Protein 1I1W (pdb70)

Radius of gyration: 18.23 Å; Cα contacts (8 Å, |Δi|>4): 660; chains: 1; bounding box: 39×38×52 Å

Solvent-accessible surface area: 11034 Å² total

Secondary structure (DSSP, 8-state):
--S-HHHHHHTTT-SEEEEEE-HHHHTSTTHHHHHHHH-SEEEESSTTSHHHH-SBTTB---HHHHHHHHHHHHHT-EEEEEEEE-STT--HHHHT---HHHHHHHHHHHHHHHHHHTTTS-SEEEEEES-B-TTSSBP--HIIIII-TTHHHHHHHHHHHH-TTSEEEEEESS---SSSHHHHHHHHHHHHHHHTT----EEEE--EEPTTTHHHHHHHHHHHHTT--SEEEEEEEEETT--HHHHHHHHHHHHH-TTEEEEEES-SBGGGSTTGGG--SSB-TTSPBPHHHHHHHHHH--

Organism: Thermoascus aurantiacus (NCBI:txid5087)

Structure (mmCIF, N/CA/C/O backbone):
data_1I1W
#
_entry.id   1I1W
#
_cell.length_a   41.050
_cell.length_b   66.990
_cell.length_c   50.760
_cell.angle_alpha   90.00
_cell.angle_beta   113.50
_cell.angle_gamma   90.00
#
_symmetry.space_group_name_H-M   'P 1 21 1'
#
loop_
_entity.id
_entity.type
_entity.pdbx_description
1 polymer ENDO-1,4-BETA-XYLANASE
2 non-polymer 'UNKNOWN ATOM OR ION'
3 non-polymer GLYCEROL
4 non-polymer ETHANOL
5 non-polymer ACETONE
6 water water
#
loop_
_atom_site.group_PDB
_atom_site.id
_atom_site.type_symbol
_atom_site.label_atom_id
_atom_site.label_alt_id
_atom_site.label_comp_id
_atom_site.label_asym_id
_atom_site.label_entity_id
_atom_site.label_seq_id
_atom_site.pdbx_PDB_ins_code
_atom_site.Cartn_x
_atom_site.Cartn_y
_atom_site.Cartn_z
_atom_site.occupancy
_atom_site.B_iso_or_equiv
_atom_site.auth_seq_id
_atom_site.auth_comp_id
_atom_site.auth_asym_id
_atom_site.auth_atom_id
_atom_site.pdbx_PDB_model_num
ATOM 15 N N . ALA A 1 2 ? 17.935 -9.419 34.837 1.00 5.13 2 ALA A N 1
ATOM 16 C CA . ALA A 1 2 ? 16.892 -9.433 35.841 1.00 4.95 2 ALA A CA 1
ATOM 17 C C . ALA A 1 2 ? 16.330 -10.856 35.942 1.00 4.95 2 ALA A C 1
ATOM 18 O O . ALA A 1 2 ? 16.169 -11.566 34.953 1.00 5.10 2 ALA A O 1
ATOM 25 N N . ALA A 1 3 ? 16.011 -11.262 37.189 1.00 4.99 3 ALA A N 1
ATOM 26 C CA . ALA A 1 3 ? 15.511 -12.579 37.459 1.00 5.08 3 ALA A CA 1
ATOM 27 C C . ALA A 1 3 ? 14.223 -12.914 36.695 1.00 4.41 3 ALA A C 1
ATOM 28 O O . ALA A 1 3 ? 14.051 -14.070 36.279 1.00 5.09 3 ALA A O 1
ATOM 35 N N . GLN A 1 4 ? 13.316 -11.955 36.612 1.00 4.44 4 GLN A N 1
ATOM 36 C CA . GLN A 1 4 ? 12.042 -12.131 35.945 1.00 4.70 4 GLN A CA 1
ATOM 37 C C . GLN A 1 4 ? 12.107 -11.449 34.566 1.00 4.19 4 GLN A C 1
ATOM 38 O O . GLN A 1 4 ? 12.600 -10.322 34.460 1.00 4.97 4 GLN A O 1
ATOM 52 N N . SER A 1 5 ? 11.616 -12.162 33.553 1.00 4.12 5 SER A N 1
ATOM 53 C CA . SER A 1 5 ? 11.621 -11.673 32.181 1.00 4.03 5 SER A CA 1
ATOM 54 C C . SER A 1 5 ? 10.291 -11.003 31.809 1.00 4.05 5 SER A C 1
ATOM 55 O O . SER A 1 5 ? 9.234 -11.638 31.814 1.00 4.23 5 SER A O 1
ATOM 63 N N . VAL A 1 6 ? 10.381 -9.729 31.433 1.00 4.01 6 VAL A N 1
ATOM 64 C CA . VAL A 1 6 ? 9.187 -9.028 30.952 1.00 4.03 6 VAL A CA 1
ATOM 65 C C . VAL A 1 6 ? 8.650 -9.678 29.667 1.00 3.88 6 VAL A C 1
ATOM 66 O O . VAL A 1 6 ? 7.456 -9.638 29.421 1.00 4.77 6 VAL A O 1
ATOM 79 N N . ASP A 1 7 ? 9.536 -10.276 28.868 1.00 4.03 7 ASP A N 1
ATOM 80 C CA . ASP A 1 7 ? 9.063 -10.989 27.668 1.00 4.05 7 ASP A CA 1
ATOM 81 C C . ASP A 1 7 ? 8.259 -12.205 28.009 1.00 3.95 7 ASP A C 1
ATOM 82 O O . ASP A 1 7 ? 7.173 -12.427 27.465 1.00 4.20 7 ASP A O 1
ATOM 91 N N . GLN A 1 8 ? 8.747 -13.063 28.954 1.00 4.06 8 GLN A N 1
ATOM 92 C CA . GLN A 1 8 ? 7.924 -14.205 29.351 1.00 4.23 8 GLN A CA 1
ATOM 93 C C . GLN A 1 8 ? 6.580 -13.728 29.913 1.00 4.39 8 GLN A C 1
ATOM 94 O O . GLN A 1 8 ? 5.515 -14.308 29.624 1.00 4.74 8 GLN A O 1
ATOM 108 N N . LEU A 1 9 ? 6.604 -12.698 30.735 1.00 4.14 9 LEU A N 1
ATOM 109 C CA . LEU A 1 9 ? 5.383 -12.219 31.384 1.00 4.27 9 LEU A CA 1
ATOM 110 C C . LEU A 1 9 ? 4.391 -11.634 30.359 1.00 4.41 9 LEU A C 1
ATOM 111 O O . LEU A 1 9 ? 3.184 -11.870 30.490 1.00 5.01 9 LEU A O 1
ATOM 127 N N . ILE A 1 10 ? 4.883 -10.927 29.343 1.00 4.11 10 ILE A N 1
ATOM 128 C CA . ILE A 1 10 ? 3.939 -10.373 28.370 1.00 4.21 10 ILE A CA 1
ATOM 129 C C . ILE A 1 10 ? 3.406 -11.498 27.449 1.00 4.34 10 ILE A C 1
ATOM 130 O O . ILE A 1 10 ? 2.249 -11.454 27.023 1.00 4.62 10 ILE A O 1
ATOM 146 N N . LYS A 1 11 ? 4.241 -12.510 27.169 1.00 4.46 11 LYS A N 1
ATOM 147 C CA . LYS A 1 11 ? 3.792 -13.649 26.391 1.00 4.94 11 LYS A CA 1
ATOM 148 C C . LYS A 1 11 ? 2.660 -14.382 27.148 1.00 4.96 11 LYS A C 1
ATOM 149 O O . LYS A 1 11 ? 1.715 -14.865 26.504 1.00 5.77 11 LYS A O 1
ATOM 168 N N . ALA A 1 12 ? 2.746 -14.436 28.453 1.00 5.33 12 ALA A N 1
ATOM 169 C CA . ALA A 1 12 ? 1.723 -15.115 29.256 1.00 6.46 12 ALA A CA 1
ATOM 170 C C . ALA A 1 12 ? 0.398 -14.349 29.259 1.00 7.09 12 ALA A C 1
ATOM 171 O O . ALA A 1 12 ? -0.626 -14.897 29.630 1.00 9.36 12 ALA A O 1
ATOM 178 N N . ARG A 1 13 ? 0.393 -13.096 28.818 1.00 6.29 13 ARG A N 1
ATOM 179 C CA . ARG A 1 13 ? -0.790 -12.277 28.615 1.00 6.98 13 ARG A CA 1
ATOM 180 C C . ARG A 1 13 ? -1.228 -12.317 27.110 1.00 7.52 13 ARG A C 1
ATOM 181 O O . ARG A 1 13 ? -2.146 -11.548 26.720 1.00 10.78 13 ARG A O 1
ATOM 202 N N . GLY A 1 14 ? -0.633 -13.136 26.304 1.00 6.63 14 GLY A N 1
ATOM 203 C CA . GLY A 1 14 ? -1.041 -13.322 24.946 1.00 6.69 14 GLY A CA 1
ATOM 204 C C . GLY A 1 14 ? -0.335 -12.475 23.922 1.00 5.99 14 GLY A C 1
ATOM 205 O O . GLY A 1 14 ? -0.670 -12.569 22.722 1.00 8.10 14 GLY A O 1
ATOM 209 N N . LYS A 1 15 ? 0.681 -11.705 24.309 1.00 4.78 15 LYS A N 1
ATOM 210 C CA . LYS A 1 15 ? 1.449 -10.898 23.363 1.00 4.46 15 LYS A CA 1
ATOM 211 C C . LYS A 1 15 ? 2.541 -11.722 22.722 1.00 4.49 15 LYS A C 1
ATOM 212 O O . LYS A 1 15 ? 2.925 -12.805 23.179 1.00 5.60 15 LYS A O 1
ATOM 231 N N . VAL A 1 16 ? 3.104 -11.186 21.646 1.00 4.21 16 VAL A N 1
ATOM 232 C CA . VAL A 1 16 ? 4.146 -11.874 20.917 1.00 4.13 16 VAL A CA 1
ATOM 233 C C . VAL A 1 16 ? 5.525 -11.685 21.570 1.00 4.10 16 VAL A C 1
ATOM 234 O O . VAL A 1 16 ? 6.313 -12.627 21.614 1.00 4.79 16 VAL A O 1
ATOM 247 N N . TYR A 1 17 ? 5.848 -10.474 22.030 1.00 3.68 17 TYR A N 1
ATOM 248 C CA . TYR A 1 17 ? 7.194 -10.219 22.541 1.00 3.81 17 TYR A CA 1
ATOM 249 C C . TYR A 1 17 ? 7.241 -8.941 23.356 1.00 3.65 17 TYR A C 1
ATOM 250 O O . TYR A 1 17 ? 6.460 -8.010 23.210 1.00 3.78 17 TYR A O 1
ATOM 268 N N . PHE A 1 18 ? 8.334 -8.893 24.185 1.00 3.73 18 PHE A N 1
ATOM 269 C CA . PHE A 1 18 ? 8.883 -7.665 24.725 1.00 3.43 18 PHE A CA 1
ATOM 270 C C . PHE A 1 18 ? 10.357 -7.691 24.353 1.00 3.37 18 PHE A C 1
ATOM 271 O O . PHE A 1 18 ? 11.072 -8.621 24.737 1.00 4.16 18 PHE A O 1
ATOM 288 N N . GLY A 1 19 ? 10.816 -6.708 23.546 1.00 3.73 19 GLY A N 1
ATOM 289 C CA . GLY A 1 19 ? 12.165 -6.723 23.025 1.00 4.23 19 GLY A CA 1
ATOM 290 C C . GLY A 1 19 ? 12.894 -5.429 23.203 1.00 3.71 19 GLY A C 1
ATOM 291 O O . GLY A 1 19 ? 12.438 -4.514 23.883 1.00 3.60 19 GLY A O 1
ATOM 295 N N . VAL A 1 20 ? 14.090 -5.369 22.555 1.00 4.47 20 VAL A N 1
ATOM 296 C CA . VAL A 1 20 ? 14.980 -4.227 22.676 1.00 3.86 20 VAL A CA 1
ATOM 297 C C . VAL A 1 20 ? 15.729 -4.013 21.384 1.00 3.82 20 VAL A C 1
ATOM 298 O O . VAL A 1 20 ? 16.006 -4.935 20.611 1.00 4.47 20 VAL A O 1
ATOM 307 N N . ALA A 1 21 ? 16.144 -2.765 21.171 1.00 4.08 21 ALA A N 1
ATOM 308 C CA . ALA A 1 21 ? 17.159 -2.440 20.157 1.00 3.90 21 ALA A CA 1
ATOM 309 C C . ALA A 1 21 ? 18.539 -2.920 20.619 1.00 3.81 21 ALA A C 1
ATOM 310 O O . ALA A 1 21 ? 18.895 -2.752 21.793 1.00 4.43 21 ALA A O 1
ATOM 317 N N . THR A 1 22 ? 19.318 -3.451 19.692 1.00 4.23 22 THR A N 1
ATOM 318 C CA . THR A 1 22 ? 20.691 -3.837 19.971 1.00 4.20 22 THR A CA 1
ATOM 319 C C . THR A 1 22 ? 21.467 -3.953 18.669 1.00 4.11 22 THR A C 1
ATOM 320 O O . THR A 1 22 ? 20.954 -3.644 17.574 1.00 4.70 22 THR A O 1
ATOM 331 N N . ASP A 1 23 ? 22.700 -4.417 18.756 1.00 4.46 23 ASP A N 1
ATOM 332 C CA . ASP A 1 23 ? 23.529 -4.660 17.590 1.00 4.31 23 ASP A CA 1
ATOM 333 C C . ASP A 1 23 ? 24.825 -5.314 18.104 1.00 4.33 23 ASP A C 1
ATOM 334 O O . ASP A 1 23 ? 25.047 -5.408 19.319 1.00 4.36 23 ASP A O 1
ATOM 343 N N . GLN A 1 24 ? 25.667 -5.748 17.163 1.00 5.10 24 GLN A N 1
ATOM 344 C CA . GLN A 1 24 ? 26.940 -6.404 17.525 1.00 5.43 24 GLN A CA 1
ATOM 345 C C . GLN A 1 24 ? 27.732 -5.592 18.525 1.00 5.97 24 GLN A C 1
ATOM 346 O O . GLN A 1 24 ? 28.317 -6.169 19.453 1.00 6.61 24 GLN A O 1
ATOM 360 N N . ASN A 1 25 ? 27.812 -4.279 18.342 1.00 6.50 25 ASN A N 1
ATOM 361 C CA . ASN A 1 25 ? 28.600 -3.462 19.245 1.00 8.39 25 ASN A CA 1
ATOM 362 C C . ASN A 1 25 ? 28.152 -3.579 20.675 1.00 8.18 25 ASN A C 1
ATOM 363 O O . ASN A 1 25 ? 28.976 -3.492 21.574 1.00 12.95 25 ASN A O 1
ATOM 374 N N . ARG A 1 26 ? 26.852 -3.708 20.938 1.00 5.45 26 ARG A N 1
ATOM 375 C CA . ARG A 1 26 ? 26.320 -3.886 22.261 1.00 5.25 26 ARG A CA 1
ATOM 376 C C . ARG A 1 26 ? 26.455 -5.322 22.728 1.00 4.88 26 ARG A C 1
ATOM 377 O O . ARG A 1 26 ? 26.826 -5.608 23.885 1.00 5.35 26 ARG A O 1
ATOM 397 N N . LEU A 1 27 ? 26.105 -6.273 21.854 1.00 4.54 27 LEU A N 1
ATOM 398 C CA . LEU A 1 27 ? 26.083 -7.693 22.226 1.00 4.66 27 LEU A CA 1
ATOM 399 C C . LEU A 1 27 ? 27.462 -8.200 22.639 1.00 5.60 27 LEU A C 1
ATOM 400 O O . LEU A 1 27 ? 27.545 -9.164 23.403 1.00 6.93 27 LEU A O 1
ATOM 416 N N . THR A 1 28 ? 28.536 -7.580 22.146 1.00 5.63 28 THR A N 1
ATOM 417 C CA . THR A 1 28 ? 29.872 -8.053 22.385 1.00 6.08 28 THR A CA 1
ATOM 418 C C . THR A 1 28 ? 30.577 -7.260 23.500 1.00 6.80 28 THR A C 1
ATOM 419 O O . THR A 1 28 ? 31.794 -7.419 23.639 1.00 10.27 28 THR A O 1
ATOM 430 N N . THR A 1 29 ? 29.854 -6.485 24.311 1.00 5.87 29 THR A N 1
ATOM 431 C CA . THR A 1 29 ? 30.465 -5.759 25.394 1.00 6.72 29 THR A CA 1
ATOM 432 C C . THR A 1 29 ? 29.537 -5.697 26.596 1.00 6.06 29 THR A C 1
ATOM 433 O O . THR A 1 29 ? 28.309 -5.901 26.478 1.00 5.63 29 THR A O 1
ATOM 444 N N . GLY A 1 30 ? 30.071 -5.390 27.775 1.00 9.07 30 GLY A N 1
ATOM 445 C CA . GLY A 1 30 ? 29.227 -5.237 28.931 1.00 8.41 30 GLY A CA 1
ATOM 446 C C . GLY A 1 30 ? 28.380 -6.458 29.180 1.00 7.63 30 GLY A C 1
ATOM 447 O O . GLY A 1 30 ? 28.773 -7.563 28.974 1.00 9.44 30 GLY A O 1
ATOM 451 N N . LYS A 1 31 ? 27.162 -6.199 29.688 1.00 6.50 31 LYS A N 1
ATOM 452 C CA . LYS A 1 31 ? 26.239 -7.277 30.080 1.00 5.41 31 LYS A CA 1
ATOM 453 C C . LYS A 1 31 ? 25.017 -7.325 29.177 1.00 4.99 31 LYS A C 1
ATOM 454 O O . LYS A 1 31 ? 24.020 -7.991 29.493 1.00 5.47 31 LYS A O 1
ATOM 473 N N . ASN A 1 32 ? 25.093 -6.657 28.016 1.00 4.85 32 ASN A N 1
ATOM 474 C CA . ASN A 1 32 ? 23.917 -6.578 27.138 1.00 4.50 32 ASN A CA 1
ATOM 475 C C . ASN A 1 32 ? 23.424 -7.931 26.690 1.00 4.57 32 ASN A C 1
ATOM 476 O O . ASN A 1 32 ? 22.205 -8.178 26.699 1.00 4.71 32 ASN A O 1
ATOM 487 N N . ALA A 1 33 ? 24.307 -8.799 26.184 1.00 4.49 33 ALA A N 1
ATOM 488 C CA . ALA A 1 33 ? 23.863 -10.064 25.631 1.00 4.54 33 ALA A CA 1
ATOM 489 C C . ALA A 1 33 ? 23.120 -10.863 26.686 1.00 4.58 33 ALA A C 1
ATOM 490 O O . ALA A 1 33 ? 22.060 -11.446 26.419 1.00 4.79 33 ALA A O 1
ATOM 497 N N . ALA A 1 34 ? 23.699 -10.961 27.911 1.00 4.55 34 ALA A N 1
ATOM 498 C CA . ALA A 1 34 ? 23.078 -11.762 28.947 1.00 4.63 34 ALA A CA 1
ATOM 499 C C . ALA A 1 34 ? 21.710 -11.207 29.344 1.00 4.26 34 ALA A C 1
ATOM 500 O O . ALA A 1 34 ? 20.785 -11.973 29.610 1.00 4.50 34 ALA A O 1
ATOM 507 N N . ILE A 1 35 ? 21.586 -9.884 29.432 1.00 3.98 35 ILE A N 1
ATOM 508 C CA . ILE A 1 35 ? 20.303 -9.271 29.724 1.00 3.97 35 ILE A CA 1
ATOM 509 C C . ILE A 1 35 ? 19.276 -9.611 28.653 1.00 4.04 35 ILE A C 1
ATOM 510 O O . ILE A 1 35 ? 18.127 -9.942 28.944 1.00 4.34 35 ILE A O 1
ATOM 526 N N . ILE A 1 36 ? 19.667 -9.482 27.379 1.00 4.04 36 ILE A N 1
ATOM 527 C CA . ILE A 1 36 ? 18.749 -9.750 26.288 1.00 4.35 36 ILE A CA 1
ATOM 528 C C . ILE A 1 36 ? 18.339 -11.219 26.288 1.00 4.86 36 ILE A C 1
ATOM 529 O O . ILE A 1 36 ? 17.155 -11.550 26.129 1.00 5.67 36 ILE A O 1
ATOM 545 N N . GLN A 1 37 ? 19.325 -12.119 26.467 1.00 4.75 37 GLN A N 1
ATOM 546 C CA . GLN A 1 37 ? 19.007 -13.510 26.577 1.00 5.49 37 GLN A CA 1
ATOM 547 C C . GLN A 1 37 ? 17.941 -13.755 27.657 1.00 5.33 37 GLN A C 1
ATOM 548 O O . GLN A 1 37 ? 16.997 -14.517 27.450 1.00 6.74 37 GLN A O 1
ATOM 562 N N . ALA A 1 38 ? 18.179 -13.182 28.851 1.00 5.21 38 ALA A N 1
ATOM 563 C CA . ALA A 1 38 ? 17.345 -13.498 30.000 1.00 5.16 38 ALA A CA 1
ATOM 564 C C . ALA A 1 38 ? 15.949 -12.883 29.935 1.00 4.97 38 ALA A C 1
ATOM 565 O O . ALA A 1 38 ? 14.987 -13.520 30.377 1.00 5.95 38 ALA A O 1
ATOM 572 N N . ASN A 1 39 ? 15.865 -11.611 29.469 1.00 4.27 39 ASN A N 1
ATOM 573 C CA . ASN A 1 39 ? 14.703 -10.796 29.798 1.00 4.24 39 ASN A CA 1
ATOM 574 C C . ASN A 1 39 ? 13.852 -10.350 28.603 1.00 4.42 39 ASN A C 1
ATOM 575 O O . ASN A 1 39 ? 12.755 -9.815 28.825 1.00 5.14 39 ASN A O 1
ATOM 586 N N . PHE A 1 40 ? 14.380 -10.516 27.391 1.00 4.53 40 PHE A N 1
ATOM 587 C CA . PHE A 1 40 ? 13.726 -9.996 26.187 1.00 4.58 40 PHE A CA 1
ATOM 588 C C . PHE A 1 40 ? 13.537 -11.130 25.173 1.00 4.90 40 PHE A C 1
ATOM 589 O O . PHE A 1 40 ? 14.257 -12.122 25.200 1.00 9.70 40 PHE A O 1
ATOM 606 N N . GLY A 1 41 ? 12.570 -10.960 24.260 1.00 3.90 41 GLY A N 1
ATOM 607 C CA . GLY A 1 41 ? 12.245 -11.997 23.314 1.00 3.98 41 GLY A CA 1
ATOM 608 C C . GLY A 1 41 ? 12.387 -11.573 21.853 1.00 3.77 41 GLY A C 1
ATOM 609 O O . GLY A 1 41 ? 12.003 -12.352 20.968 1.00 4.32 41 GLY A O 1
ATOM 613 N N . GLN A 1 42 ? 12.899 -10.380 21.612 1.00 3.83 42 GLN A N 1
ATOM 614 C CA . GLN A 1 42 ? 12.913 -9.793 20.282 1.00 3.57 42 GLN A CA 1
ATOM 615 C C . GLN A 1 42 ? 14.013 -8.717 20.284 1.00 3.77 42 GLN A C 1
ATOM 616 O O . GLN A 1 42 ? 14.277 -8.102 21.307 1.00 4.15 42 GLN A O 1
ATOM 630 N N . VAL A 1 43 ? 14.606 -8.542 19.089 1.00 3.69 43 VAL A N 1
ATOM 631 C CA . VAL A 1 43 ? 15.623 -7.518 18.883 1.00 3.67 43 VAL A CA 1
ATOM 632 C C . VAL A 1 43 ? 15.316 -6.769 17.600 1.00 3.71 43 VAL A C 1
ATOM 633 O O . VAL A 1 43 ? 14.842 -7.330 16.603 1.00 4.34 43 VAL A O 1
ATOM 646 N N . THR A 1 44 ? 15.646 -5.467 17.628 1.00 3.75 44 THR A N 1
ATOM 647 C CA . THR A 1 44 ? 15.665 -4.612 16.462 1.00 3.75 44 THR A CA 1
ATOM 648 C C . THR A 1 44 ? 17.107 -4.129 16.301 1.00 3.87 44 THR A C 1
ATOM 649 O O . THR A 1 44 ? 17.672 -3.621 17.263 1.00 4.47 44 THR A O 1
ATOM 660 N N . PRO A 1 45 ? 17.713 -4.244 15.110 1.00 3.97 45 PRO A N 1
ATOM 661 C CA . PRO A 1 45 ? 19.051 -3.634 14.910 1.00 4.37 45 PRO A CA 1
ATOM 662 C C . PRO A 1 45 ? 18.939 -2.139 15.095 1.00 4.37 45 PRO A C 1
ATOM 663 O O . PRO A 1 45 ? 18.184 -1.468 14.382 1.00 4.81 45 PRO A O 1
ATOM 674 N N . GLU A 1 46 ? 19.744 -1.598 16.013 1.00 4.65 46 GLU A N 1
ATOM 675 C CA . GLU A 1 46 ? 19.665 -0.155 16.274 1.00 5.32 46 GLU A CA 1
ATOM 676 C C . GLU A 1 46 ? 20.155 0.629 15.047 1.00 5.06 46 GLU A C 1
ATOM 677 O O . GLU A 1 46 ? 19.656 1.721 14.766 1.00 6.59 46 GLU A O 1
ATOM 689 N N . ASN A 1 47 ? 21.173 0.093 14.351 1.00 4.61 47 ASN A N 1
ATOM 690 C CA . ASN A 1 47 ? 21.791 0.760 13.214 1.00 5.15 47 ASN A CA 1
ATOM 691 C C . ASN A 1 47 ? 22.169 -0.141 12.040 1.00 4.96 47 ASN A C 1
ATOM 692 O O . ASN A 1 47 ? 22.274 0.362 10.913 1.00 5.19 47 ASN A O 1
ATOM 703 N N . SER A 1 48 ? 22.421 -1.434 12.246 1.00 4.52 48 SER A N 1
ATOM 704 C CA . SER A 1 48 ? 23.089 -2.249 11.241 1.00 4.49 48 SER A CA 1
ATOM 705 C C . SER A 1 48 ? 22.259 -2.584 10.026 1.00 4.43 48 SER A C 1
ATOM 706 O O . SER A 1 48 ? 22.824 -3.073 9.034 1.00 5.16 48 SER A O 1
ATOM 714 N N . MET A 1 49 ? 20.945 -2.335 10.039 1.00 4.33 49 MET A N 1
ATOM 715 C CA . MET A 1 49 ? 20.123 -2.530 8.862 1.00 4.37 49 MET A CA 1
ATOM 716 C C . MET A 1 49 ? 19.642 -1.252 8.204 1.00 4.79 49 MET A C 1
ATOM 717 O O . MET A 1 49 ? 18.844 -1.276 7.255 1.00 6.37 49 MET A O 1
ATOM 731 N N . LYS A 1 50 ? 20.158 -0.106 8.671 1.00 4.73 50 LYS A N 1
ATOM 732 C CA . LYS A 1 50 ? 19.881 1.162 8.014 1.00 4.74 50 LYS A CA 1
ATOM 733 C C . LYS A 1 50 ? 20.615 1.256 6.690 1.00 4.36 50 LYS A C 1
ATOM 734 O O . LYS A 1 50 ? 21.547 0.481 6.405 1.00 4.97 50 LYS A O 1
ATOM 753 N N . TRP A 1 51 ? 20.219 2.208 5.866 1.00 4.44 51 TRP A N 1
ATOM 754 C CA . TRP A 1 51 ? 20.746 2.284 4.517 1.00 4.46 51 TRP A CA 1
ATOM 755 C C . TRP A 1 51 ? 22.224 2.605 4.511 1.00 4.50 51 TRP A C 1
ATOM 756 O O . TRP A 1 51 ? 23.015 2.042 3.738 1.00 5.07 51 TRP A O 1
ATOM 777 N N . ASP A 1 52 ? 22.670 3.529 5.377 1.00 4.59 52 ASP A N 1
ATOM 778 C CA . ASP A 1 52 ? 24.099 3.855 5.433 1.00 5.52 52 ASP A CA 1
ATOM 779 C C . ASP A 1 52 ? 24.942 2.628 5.780 1.00 5.43 52 ASP A C 1
ATOM 780 O O . ASP A 1 52 ? 26.048 2.499 5.240 1.00 7.29 52 ASP A O 1
ATOM 789 N N . ALA A 1 53 ? 24.461 1.768 6.649 1.00 4.83 53 ALA A N 1
ATOM 790 C CA . ALA A 1 53 ? 25.203 0.617 7.079 1.00 5.33 53 ALA A CA 1
ATOM 791 C C . ALA A 1 53 ? 25.223 -0.488 5.996 1.00 5.13 53 ALA A C 1
ATOM 792 O O . ALA A 1 53 ? 26.232 -1.156 5.784 1.00 7.54 53 ALA A O 1
ATOM 799 N N . THR A 1 54 ? 24.098 -0.656 5.318 1.00 4.14 54 THR A N 1
ATOM 800 C CA . THR A 1 54 ? 23.935 -1.784 4.414 1.00 4.13 54 THR A CA 1
ATOM 801 C C . THR A 1 54 ? 24.282 -1.503 2.977 1.00 4.05 54 THR A C 1
ATOM 802 O O . THR A 1 54 ? 24.681 -2.444 2.266 1.00 4.98 54 THR A O 1
ATOM 813 N N . GLU A 1 55 ? 24.124 -0.282 2.492 1.00 4.22 55 GLU A N 1
ATOM 814 C CA . GLU A 1 55 ? 24.436 0.036 1.102 1.00 4.21 55 GLU A CA 1
ATOM 815 C C . GLU A 1 55 ? 25.188 1.345 1.052 1.00 4.37 55 GLU A C 1
ATOM 816 O O . GLU A 1 55 ? 24.724 2.360 0.534 1.00 5.24 55 GLU A O 1
ATOM 828 N N . PRO A 1 56 ? 26.406 1.367 1.654 1.00 5.06 56 PRO A N 1
ATOM 829 C CA . PRO A 1 56 ? 27.120 2.619 1.821 1.00 5.66 56 PRO A CA 1
ATOM 830 C C . PRO A 1 56 ? 27.553 3.238 0.485 1.00 6.10 56 PRO A C 1
ATOM 831 O O . PRO A 1 56 ? 27.697 4.472 0.397 1.00 8.58 56 PRO A O 1
ATOM 842 N N . SER A 1 57 ? 27.783 2.380 -0.509 1.00 6.12 57 SER A N 1
ATOM 843 C CA . SER A 1 57 ? 28.017 2.789 -1.911 1.00 7.42 57 SER A CA 1
ATOM 844 C C . SER A 1 57 ? 27.013 1.971 -2.713 1.00 6.06 57 SER A C 1
ATOM 845 O O . SER A 1 57 ? 26.692 0.829 -2.358 1.00 6.03 57 SER A O 1
ATOM 852 N N . GLN A 1 58 ? 26.514 2.551 -3.807 1.00 6.45 58 GLN A N 1
ATOM 853 C CA . GLN A 1 58 ? 25.454 1.907 -4.567 1.00 5.48 58 GLN A CA 1
ATOM 854 C C . GLN A 1 58 ? 25.865 0.517 -4.992 1.00 5.46 58 GLN A C 1
ATOM 855 O O . GLN A 1 58 ? 26.934 0.329 -5.639 1.00 6.25 58 GLN A O 1
ATOM 869 N N . GLY A 1 59 ? 25.023 -0.474 -4.726 1.00 4.82 59 GLY A N 1
ATOM 870 C CA . GLY A 1 59 ? 25.288 -1.815 -5.172 1.00 5.64 59 GLY A CA 1
ATOM 871 C C . GLY A 1 59 ? 26.414 -2.525 -4.477 1.00 6.02 59 GLY A C 1
ATOM 872 O O . GLY A 1 59 ? 26.714 -3.623 -4.848 1.00 10.83 59 GLY A O 1
ATOM 876 N N . ASN A 1 60 ? 27.039 -1.910 -3.458 1.00 5.86 60 ASN A N 1
ATOM 877 C CA . ASN A 1 60 ? 28.133 -2.557 -2.719 1.00 7.31 60 ASN A CA 1
ATOM 878 C C . ASN A 1 60 ? 27.662 -2.705 -1.294 1.00 6.49 60 ASN A C 1
ATOM 879 O O . ASN A 1 60 ? 27.860 -1.821 -0.432 1.00 7.65 60 ASN A O 1
ATOM 890 N N . PHE A 1 61 ? 26.912 -3.784 -1.061 1.00 6.31 61 PHE A N 1
ATOM 891 C CA . PHE A 1 61 ? 26.250 -3.971 0.212 1.00 6.17 61 PHE A CA 1
ATOM 892 C C . PHE A 1 61 ? 27.208 -4.469 1.269 1.00 6.16 61 PHE A C 1
ATOM 893 O O . PHE A 1 61 ? 28.196 -5.191 0.983 1.00 9.09 61 PHE A O 1
ATOM 910 N N . ASN A 1 62 ? 26.928 -4.123 2.521 1.00 5.44 62 ASN A N 1
ATOM 911 C CA . ASN A 1 62 ? 27.729 -4.517 3.687 1.00 6.02 62 ASN A CA 1
ATOM 912 C C . ASN A 1 62 ? 26.747 -5.101 4.707 1.00 5.40 62 ASN A C 1
ATOM 913 O O . ASN A 1 62 ? 26.031 -4.382 5.390 1.00 6.84 62 ASN A O 1
ATOM 924 N N . PHE A 1 63 ? 26.746 -6.431 4.779 1.00 5.37 63 PHE A N 1
ATOM 925 C CA . PHE A 1 63 ? 25.843 -7.140 5.650 1.00 5.41 63 PHE A CA 1
ATOM 926 C C . PHE A 1 63 ? 26.499 -7.690 6.893 1.00 5.50 63 PHE A C 1
ATOM 927 O O . PHE A 1 63 ? 25.856 -8.445 7.630 1.00 6.64 63 PHE A O 1
ATOM 944 N N . ALA A 1 64 ? 27.753 -7.376 7.159 1.00 6.34 64 ALA A N 1
ATOM 945 C CA . ALA A 1 64 ? 28.424 -8.066 8.268 1.00 6.81 64 ALA A CA 1
ATOM 946 C C . ALA A 1 64 ? 27.692 -7.802 9.603 1.00 6.55 64 ALA A C 1
ATOM 947 O O . ALA A 1 64 ? 27.436 -8.742 10.358 1.00 6.23 64 ALA A O 1
ATOM 954 N N . GLY A 1 65 ? 27.369 -6.563 9.929 1.00 6.57 65 GLY A N 1
ATOM 955 C CA . GLY A 1 65 ? 26.740 -6.278 11.202 1.00 6.78 65 GLY A CA 1
ATOM 956 C C . GLY A 1 65 ? 25.324 -6.817 11.233 1.00 5.59 65 GLY A C 1
ATOM 957 O O . GLY A 1 65 ? 24.889 -7.394 12.261 1.00 6.16 65 GLY A O 1
ATOM 961 N N . ALA A 1 66 ? 24.567 -6.676 10.159 1.00 5.23 66 ALA A N 1
ATOM 962 C CA . ALA A 1 66 ? 23.190 -7.187 10.129 1.00 5.26 66 ALA A CA 1
ATOM 963 C C . ALA A 1 66 ? 23.188 -8.685 10.249 1.00 5.00 66 ALA A C 1
ATOM 964 O O . ALA A 1 66 ? 22.359 -9.274 10.957 1.00 5.57 66 ALA A O 1
ATOM 971 N N . ASP A 1 67 ? 24.111 -9.369 9.547 1.00 4.87 67 ASP A N 1
ATOM 972 C CA . ASP A 1 67 ? 24.212 -10.815 9.619 1.00 5.20 67 ASP A CA 1
ATOM 973 C C . ASP A 1 67 ? 24.505 -11.230 11.040 1.00 5.42 67 ASP A C 1
ATOM 974 O O . ASP A 1 67 ? 23.950 -12.250 11.533 1.00 5.91 67 ASP A O 1
ATOM 983 N N . TYR A 1 68 ? 25.418 -10.542 11.734 1.00 5.37 68 TYR A N 1
ATOM 984 C CA . TYR A 1 68 ? 25.757 -10.895 13.086 1.00 6.02 68 TYR A CA 1
ATOM 985 C C . TYR A 1 68 ? 24.479 -10.873 13.936 1.00 5.73 68 TYR A C 1
ATOM 986 O O . TYR A 1 68 ? 24.246 -11.791 14.747 1.00 6.09 68 TYR A O 1
ATOM 1004 N N . LEU A 1 69 ? 23.706 -9.818 13.845 1.00 5.51 69 LEU A N 1
ATOM 1005 C CA . LEU A 1 69 ? 22.491 -9.654 14.633 1.00 5.56 69 LEU A CA 1
ATOM 1006 C C . LEU A 1 69 ? 21.504 -10.745 14.337 1.00 5.77 69 LEU A C 1
ATOM 1007 O O . LEU A 1 69 ? 20.914 -11.359 15.243 1.00 5.62 69 LEU A O 1
ATOM 1019 N N . VAL A 1 70 ? 21.241 -11.021 13.033 1.00 5.20 70 VAL A N 1
ATOM 1020 C CA . VAL A 1 70 ? 20.276 -12.043 12.684 1.00 5.37 70 VAL A CA 1
ATOM 1021 C C . VAL A 1 70 ? 20.674 -13.401 13.186 1.00 5.25 70 VAL A C 1
ATOM 1022 O O . VAL A 1 70 ? 19.861 -14.156 13.742 1.00 5.84 70 VAL A O 1
ATOM 1035 N N . ASN A 1 71 ? 21.958 -13.772 13.001 1.00 5.61 71 ASN A N 1
ATOM 1036 C CA . ASN A 1 71 ? 22.421 -15.033 13.469 1.00 5.93 71 ASN A CA 1
ATOM 1037 C C . ASN A 1 71 ? 22.355 -15.128 14.991 1.00 5.36 71 ASN A C 1
ATOM 1038 O O . ASN A 1 71 ? 21.913 -16.155 15.535 1.00 5.89 71 ASN A O 1
ATOM 1049 N N . TRP A 1 72 ? 22.754 -14.074 15.709 1.00 5.29 72 TRP A N 1
ATOM 1050 C CA . TRP A 1 72 ? 22.699 -14.077 17.162 1.00 5.12 72 TRP A CA 1
ATOM 1051 C C . TRP A 1 72 ? 21.260 -14.258 17.623 1.00 4.91 72 TRP A C 1
ATOM 1052 O O . TRP A 1 72 ? 20.973 -15.032 18.551 1.00 5.01 72 TRP A O 1
ATOM 1073 N N . ALA A 1 73 ? 20.347 -13.512 17.002 1.00 4.81 73 ALA A N 1
ATOM 1074 C CA . ALA A 1 73 ? 18.946 -13.613 17.379 1.00 4.66 73 ALA A CA 1
ATOM 1075 C C . ALA A 1 73 ? 18.448 -15.019 17.197 1.00 4.86 73 ALA A C 1
ATOM 1076 O O . ALA A 1 73 ? 17.778 -15.596 18.056 1.00 5.48 73 ALA A O 1
ATOM 1083 N N . GLN A 1 74 ? 18.719 -15.624 16.028 1.00 5.86 74 GLN A N 1
ATOM 1084 C CA . GLN A 1 74 ? 18.290 -17.022 15.812 1.00 7.99 74 GLN A CA 1
ATOM 1085 C C . GLN A 1 74 ? 18.880 -17.963 16.845 1.00 7.68 74 GLN A C 1
ATOM 1086 O O . GLN A 1 74 ? 18.162 -18.781 17.393 1.00 9.17 74 GLN A O 1
ATOM 1100 N N . GLN A 1 75 ? 20.173 -17.827 17.083 1.00 7.67 75 GLN A N 1
ATOM 1101 C CA . GLN A 1 75 ? 20.851 -18.726 18.071 1.00 9.43 75 GLN A CA 1
ATOM 1102 C C . GLN A 1 75 ? 20.195 -18.665 19.421 1.00 6.81 75 GLN A C 1
ATOM 1103 O O . GLN A 1 75 ? 20.255 -19.596 20.172 1.00 7.63 75 GLN A O 1
ATOM 1117 N N . ASN A 1 76 ? 19.707 -17.461 19.783 1.00 5.37 76 ASN A N 1
ATOM 1118 C CA . ASN A 1 76 ? 19.252 -17.151 21.146 1.00 5.43 76 ASN A CA 1
ATOM 1119 C C . ASN A 1 76 ? 17.759 -17.103 21.260 1.00 5.47 76 ASN A C 1
ATOM 1120 O O . ASN A 1 76 ? 17.209 -16.727 22.320 1.00 6.51 76 ASN A O 1
ATOM 1131 N N . GLY A 1 77 ? 17.032 -17.491 20.207 1.00 5.49 77 GLY A N 1
ATOM 1132 C CA . GLY A 1 77 ? 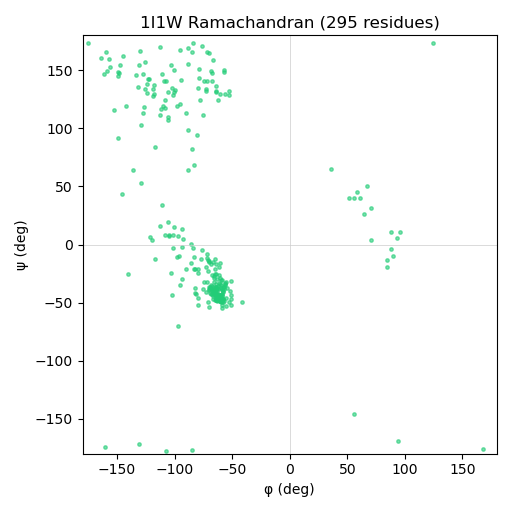15.564 -17.548 20.228 1.00 6.54 77 GLY A CA 1
ATOM 1133 C C . GLY A 1 77 ? 14.877 -16.212 20.253 1.00 6.12 77 GLY A C 1
ATOM 1134 O O . GLY A 1 77 ? 13.770 -16.100 20.839 1.00 9.73 77 GLY A O 1
ATOM 1138 N N . LYS A 1 78 ? 15.439 -15.181 19.654 1.00 4.73 78 LYS A N 1
ATOM 1139 C CA . LYS A 1 78 ? 14.866 -13.863 19.654 1.00 4.67 78 LYS A CA 1
ATOM 1140 C C . LYS A 1 78 ? 14.274 -13.541 18.296 1.00 4.57 78 LYS A C 1
ATOM 1141 O O . LYS A 1 78 ? 14.932 -13.697 17.261 1.00 5.82 78 LYS A O 1
ATOM 1160 N N . LEU A 1 79 ? 13.035 -13.040 18.274 1.00 4.37 79 LEU A N 1
ATOM 1161 C CA . LEU A 1 79 ? 12.427 -12.549 17.047 1.00 4.08 79 LEU A CA 1
ATOM 1162 C C . LEU A 1 79 ? 13.167 -11.304 16.586 1.00 4.13 79 LEU A C 1
ATOM 1163 O O . LEU A 1 79 ? 13.797 -10.608 17.383 1.00 5.13 79 LEU A O 1
ATOM 1179 N N . ILE A 1 80 ? 13.039 -10.980 15.289 1.00 4.30 80 ILE A N 1
ATOM 1180 C CA . ILE A 1 80 ? 13.745 -9.853 14.723 1.00 4.19 80 ILE A CA 1
ATOM 1181 C C . ILE A 1 80 ? 12.741 -8.916 14.043 1.00 4.52 80 ILE A C 1
ATOM 1182 O O . ILE A 1 80 ? 11.915 -9.376 13.250 1.00 5.01 80 ILE A O 1
ATOM 1198 N N . ARG A 1 81 ? 12.878 -7.609 14.320 1.00 4.00 81 ARG A N 1
ATOM 1199 C CA . ARG A 1 81 ? 12.209 -6.586 13.491 1.00 4.01 81 ARG A CA 1
ATOM 1200 C C . ARG A 1 81 ? 13.307 -5.890 12.673 1.00 4.00 81 ARG A C 1
ATOM 1201 O O . ARG A 1 81 ? 14.208 -5.287 13.224 1.00 5.80 81 ARG A O 1
ATOM 1222 N N . GLY A 1 82 ? 13.221 -6.018 11.351 1.00 4.73 82 GLY A N 1
ATOM 1223 C CA . GLY A 1 82 ? 14.181 -5.319 10.497 1.00 4.99 82 GLY A CA 1
ATOM 1224 C C . GLY A 1 82 ? 13.877 -3.835 10.436 1.00 5.04 82 GLY A C 1
ATOM 1225 O O . GLY A 1 82 ? 12.729 -3.433 10.391 1.00 5.95 82 GLY A O 1
ATOM 1229 N N . HIS A 1 83 ? 14.921 -3.061 10.441 1.00 5.85 83 HIS A N 1
ATOM 1230 C CA . HIS A 1 83 ? 14.782 -1.626 10.632 1.00 5.36 83 HIS A CA 1
ATOM 1231 C C . HIS A 1 83 ? 15.960 -0.917 9.943 1.00 4.38 83 HIS A C 1
ATOM 1232 O O . HIS A 1 83 ? 17.106 -1.188 10.353 1.00 5.22 83 HIS A O 1
ATOM 1246 N N . THR A 1 84 ? 15.742 -0.099 8.913 1.00 4.33 84 THR A N 1
ATOM 1247 C CA . THR A 1 84 ? 14.503 0.295 8.267 1.00 4.21 84 THR A CA 1
ATOM 1248 C C . THR A 1 84 ? 14.866 0.543 6.796 1.00 3.98 84 THR A C 1
ATOM 1249 O O . THR A 1 84 ? 15.955 1.019 6.498 1.00 4.78 84 THR A O 1
ATOM 1260 N N . LEU A 1 85 ? 13.945 0.213 5.893 1.00 4.02 85 LEU A N 1
ATOM 1261 C CA . LEU A 1 85 ? 14.293 0.183 4.472 1.00 4.33 85 LEU A CA 1
ATOM 1262 C C . LEU A 1 85 ? 14.297 1.507 3.771 1.00 4.60 85 LEU A C 1
ATOM 1263 O O . LEU A 1 85 ? 15.166 1.721 2.910 1.00 6.59 85 LEU A O 1
ATOM 1279 N N . VAL A 1 86 ? 13.296 2.366 4.019 1.00 4.08 86 VAL A N 1
ATOM 1280 C CA . VAL A 1 86 ? 13.119 3.634 3.325 1.00 3.93 86 VAL A CA 1
ATOM 1281 C C . VAL A 1 86 ? 12.983 4.712 4.395 1.00 4.07 86 VAL A C 1
ATOM 1282 O O . VAL A 1 86 ? 11.997 4.733 5.163 1.00 4.80 86 VAL A O 1
ATOM 1295 N N . TRP A 1 87 ? 13.973 5.602 4.475 1.00 4.41 87 TRP A N 1
ATOM 1296 C CA . TRP A 1 87 ? 14.047 6.602 5.528 1.00 4.32 87 TRP A CA 1
ATOM 1297 C C . TRP A 1 87 ? 15.007 7.696 5.029 1.00 4.72 87 TRP A C 1
ATOM 1298 O O . TRP A 1 87 ? 15.986 7.409 4.334 1.00 5.50 87 TRP A O 1
ATOM 1319 N N . HIS A 1 88 ? 14.745 8.934 5.420 1.00 4.99 88 HIS A N 1
ATOM 1320 C CA . HIS A 1 88 ? 15.580 10.082 5.015 1.00 5.29 88 HIS A CA 1
ATOM 1321 C C . HIS A 1 88 ? 16.805 10.266 5.867 1.00 5.69 88 HIS A C 1
ATOM 1322 O O . HIS A 1 88 ? 17.709 10.977 5.449 1.00 8.12 88 HIS A O 1
ATOM 1336 N N . SER A 1 89 ? 16.826 9.743 7.069 1.00 5.92 89 SER A N 1
ATOM 1337 C CA . SER A 1 89 ? 17.963 9.896 7.974 1.00 6.34 89 SER A CA 1
ATOM 1338 C C . SER A 1 89 ? 18.975 8.727 7.693 1.00 7.13 89 SER A C 1
ATOM 1339 O O . SER A 1 89 ? 18.523 7.669 7.260 1.00 7.59 89 SER A O 1
ATOM 1346 N N . GLN A 1 90 ? 20.235 8.952 8.023 1.00 8.11 90 GLN A N 1
ATOM 1347 C CA . GLN A 1 90 ? 21.222 7.846 7.826 1.00 7.61 90 GLN A CA 1
ATOM 1348 C C . GLN A 1 90 ? 21.116 7.300 6.410 1.00 7.57 90 GLN A C 1
ATOM 1349 O O . GLN A 1 90 ? 21.257 6.062 6.189 1.00 9.74 90 GLN A O 1
ATOM 1363 N N . LEU A 1 91 ? 20.937 8.251 5.455 1.00 8.33 91 LEU A N 1
ATOM 1364 C CA . LEU A 1 91 ? 20.772 7.998 4.055 1.00 6.92 91 LEU A CA 1
ATOM 1365 C C . LEU A 1 91 ? 22.024 8.481 3.310 1.00 6.51 91 LEU A C 1
ATOM 1366 O O . LEU A 1 91 ? 22.298 9.680 3.332 1.00 8.84 91 LEU A O 1
ATOM 1382 N N . PRO A 1 92 ? 22.783 7.634 2.601 1.00 6.58 92 PRO A N 1
ATOM 1383 C CA . PRO A 1 92 ? 23.965 8.141 1.868 1.00 6.73 92 PRO A CA 1
ATOM 1384 C C . PRO A 1 92 ? 23.624 9.230 0.873 1.00 6.61 92 PRO A C 1
ATOM 1385 O O . PRO A 1 92 ? 22.604 9.173 0.225 1.00 6.60 92 PRO A O 1
ATOM 1396 N N . SER A 1 93 ? 24.595 10.099 0.671 1.00 7.78 93 SER A N 1
ATOM 1397 C CA . SER A 1 93 ? 24.441 11.183 -0.293 1.00 7.68 93 SER A CA 1
ATOM 1398 C C . SER A 1 93 ? 24.307 10.650 -1.733 1.00 6.29 93 SER A C 1
ATOM 1399 O O . SER A 1 93 ? 23.675 11.325 -2.533 1.00 7.66 93 SER A O 1
ATOM 1406 N N . TRP A 1 94 ? 24.829 9.470 -2.035 1.00 6.14 94 TRP A N 1
ATOM 1407 C CA . TRP A 1 94 ? 24.639 8.945 -3.371 1.00 6.34 94 TRP A CA 1
ATOM 1408 C C . TRP A 1 94 ? 23.151 8.753 -3.682 1.00 5.68 94 TRP A C 1
ATOM 1409 O O . TRP A 1 94 ? 22.750 8.799 -4.840 1.00 6.03 94 TRP A O 1
ATOM 1430 N N . VAL A 1 95 ? 22.344 8.495 -2.644 1.00 5.21 95 VAL A N 1
ATOM 1431 C CA . VAL A 1 95 ? 20.911 8.351 -2.810 1.00 5.16 95 VAL A CA 1
ATOM 1432 C C . VAL A 1 95 ? 20.226 9.687 -2.903 1.00 5.79 95 VAL A C 1
ATOM 1433 O O . VAL A 1 95 ? 19.424 10.007 -3.808 1.00 6.14 95 VAL A O 1
ATOM 1446 N N . SER A 1 96 ? 20.508 10.561 -1.898 1.00 6.01 96 SER A N 1
ATOM 1447 C CA . SER A 1 96 ? 19.759 11.809 -1.774 1.00 7.27 96 SER A CA 1
ATOM 1448 C C . SER A 1 96 ? 20.072 12.819 -2.877 1.00 7.40 96 SER A C 1
ATOM 1449 O O . SER A 1 96 ? 19.324 13.761 -3.038 1.00 9.74 96 SER A O 1
ATOM 1457 N N . SER A 1 97 ? 21.151 12.615 -3.611 1.00 7.07 97 SER A N 1
ATOM 1458 C CA . SER A 1 97 ? 21.483 13.507 -4.747 1.00 7.67 97 SER A CA 1
ATOM 1459 C C . SER A 1 97 ? 20.753 13.141 -6.038 1.00 6.40 97 SER A C 1
ATOM 1460 O O . SER A 1 97 ? 20.804 13.896 -7.009 1.00 7.28 97 SER A O 1
ATOM 1467 N N . ILE A 1 98 ? 20.094 11.981 -6.095 1.00 5.59 98 ILE A N 1
ATOM 1468 C CA . ILE A 1 98 ? 19.416 11.544 -7.335 1.00 5.34 98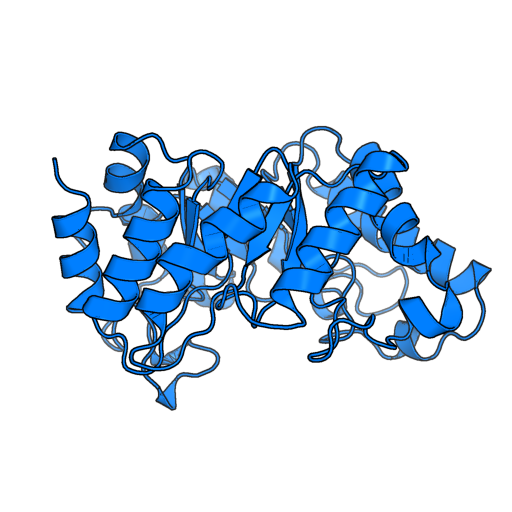 ILE A CA 1
ATOM 1469 C C . ILE A 1 98 ? 18.150 12.394 -7.548 1.00 4.78 98 ILE A C 1
ATOM 1470 O O . ILE A 1 98 ? 17.341 12.612 -6.631 1.00 6.47 98 ILE A O 1
ATOM 1486 N N . THR A 1 99 ? 17.956 12.869 -8.784 1.00 5.14 99 THR A N 1
ATOM 1487 C CA . THR A 1 99 ? 16.791 13.682 -9.141 1.00 5.37 99 THR A CA 1
ATOM 1488 C C . THR A 1 99 ? 15.934 13.062 -10.216 1.00 5.16 99 THR A C 1
ATOM 1489 O O . THR A 1 99 ? 14.942 13.683 -10.627 1.00 8.46 99 THR A O 1
ATOM 1500 N N . ASP A 1 100 ? 16.238 11.860 -10.682 1.00 4.86 100 ASP A N 1
ATOM 1501 C CA . ASP A 1 100 ? 15.467 1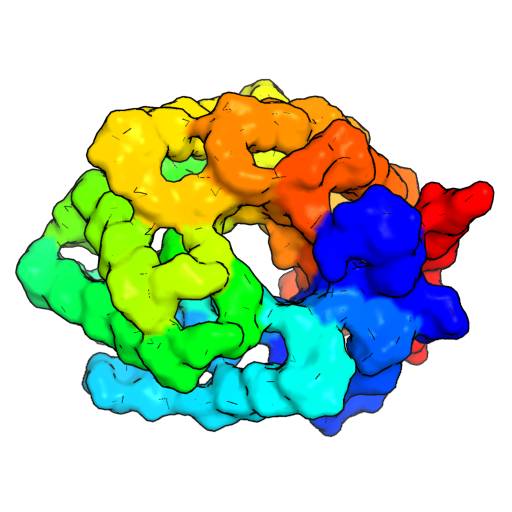1.165 -11.718 1.00 4.46 100 ASP A CA 1
ATOM 1502 C C . ASP A 1 100 ? 14.585 10.116 -11.093 1.00 4.27 100 ASP A C 1
ATOM 1503 O O . ASP A 1 100 ? 15.035 9.253 -10.339 1.00 4.42 100 ASP A O 1
ATOM 1512 N N . LYS A 1 101 ? 13.287 10.170 -11.458 1.00 4.70 101 LYS A N 1
ATOM 1513 C CA . LYS A 1 101 ? 12.295 9.253 -10.903 1.00 4.62 101 LYS A CA 1
ATOM 1514 C C . LYS A 1 101 ? 12.622 7.807 -11.159 1.00 4.32 101 LYS A C 1
ATOM 1515 O O . LYS A 1 101 ? 12.602 6.978 -10.216 1.00 4.56 101 LYS A O 1
ATOM 1534 N N . ASN A 1 102 ? 12.895 7.405 -12.412 1.00 4.57 102 ASN A N 1
ATOM 1535 C CA . ASN A 1 102 ? 13.152 6.033 -12.664 1.00 4.79 102 ASN A CA 1
ATOM 1536 C C . ASN A 1 102 ? 14.395 5.539 -11.919 1.00 4.34 102 ASN A C 1
ATOM 1537 O O . ASN A 1 102 ? 14.420 4.440 -11.366 1.00 4.78 102 ASN A O 1
ATOM 1548 N N . THR A 1 103 ? 15.444 6.382 -11.941 1.00 4.12 103 THR A N 1
ATOM 1549 C CA . THR A 1 103 ? 16.680 6.023 -11.270 1.00 4.08 103 THR A CA 1
ATOM 1550 C C . THR A 1 103 ? 16.421 5.699 -9.808 1.00 3.83 103 THR A C 1
ATOM 1551 O O . THR A 1 103 ? 16.880 4.690 -9.263 1.00 4.07 103 THR A O 1
ATOM 1562 N N . LEU A 1 104 ? 15.751 6.641 -9.113 1.00 3.67 104 LEU A N 1
ATOM 1563 C CA . LEU A 1 104 ? 15.561 6.471 -7.671 1.00 3.65 104 LEU A CA 1
ATOM 1564 C C . LEU A 1 104 ? 14.587 5.330 -7.358 1.00 3.73 104 LEU A C 1
ATOM 1565 O O . LEU A 1 104 ? 14.766 4.593 -6.396 1.00 4.08 104 LEU A O 1
ATOM 1581 N N . THR A 1 105 ? 13.545 5.185 -8.210 1.00 3.97 105 THR A N 1
ATOM 1582 C CA . THR A 1 105 ? 12.628 4.065 -8.016 1.00 4.08 105 THR A CA 1
ATOM 1583 C C . THR A 1 105 ? 13.408 2.750 -8.071 1.00 4.15 105 THR A C 1
ATOM 1584 O O . THR A 1 105 ? 13.220 1.853 -7.234 1.00 4.35 105 THR A O 1
ATOM 1595 N N . ASN A 1 106 ? 14.267 2.603 -9.081 1.00 4.00 106 ASN A N 1
ATOM 1596 C CA . ASN A 1 106 ? 15.005 1.356 -9.240 1.00 4.08 106 ASN A CA 1
ATOM 1597 C C . ASN A 1 106 ? 16.002 1.156 -8.072 1.00 3.80 106 ASN A C 1
ATOM 1598 O O . ASN A 1 106 ? 16.150 0.049 -7.584 1.00 4.08 106 ASN A O 1
ATOM 1609 N N . VAL A 1 107 ? 16.650 2.238 -7.633 1.00 3.56 107 VAL A N 1
ATOM 1610 C CA . VAL A 1 107 ? 17.556 2.156 -6.471 1.00 3.80 107 VAL A CA 1
ATOM 1611 C C . VAL A 1 107 ? 16.794 1.683 -5.235 1.00 3.77 107 VAL A C 1
ATOM 1612 O O . VAL A 1 107 ? 17.280 0.821 -4.489 1.00 3.98 107 VAL A O 1
ATOM 1625 N N . MET A 1 108 ? 15.633 2.294 -4.995 1.00 3.78 108 MET A N 1
ATOM 1626 C CA . MET A 1 108 ? 14.836 1.988 -3.812 1.00 3.77 108 MET A CA 1
ATOM 1627 C C . MET A 1 108 ? 14.367 0.536 -3.836 1.00 3.56 108 MET A C 1
ATOM 1628 O O . MET A 1 108 ? 14.452 -0.189 -2.843 1.00 3.93 108 MET A O 1
ATOM 1642 N N . LYS A 1 109 ? 13.819 0.114 -4.986 1.00 3.71 109 LYS A N 1
ATOM 1643 C CA . LYS A 1 109 ? 13.359 -1.246 -5.103 1.00 3.58 109 LYS A CA 1
ATOM 1644 C C . LYS A 1 109 ? 14.505 -2.236 -4.897 1.00 3.85 109 LYS A C 1
ATOM 1645 O O . LYS A 1 109 ? 14.363 -3.266 -4.251 1.00 4.41 109 LYS A O 1
ATOM 1662 N N . ASN A 1 110 ? 15.675 -1.944 -5.512 1.00 3.90 110 ASN A N 1
ATOM 1663 C CA . ASN A 1 110 ? 16.793 -2.869 -5.341 1.00 3.97 110 ASN A CA 1
ATOM 1664 C C . ASN A 1 110 ? 17.239 -2.919 -3.889 1.00 3.77 110 ASN A C 1
ATOM 1665 O O . ASN A 1 110 ? 17.589 -3.997 -3.373 1.00 4.16 110 ASN A O 1
ATOM 1676 N N . HIS A 1 111 ? 17.240 -1.781 -3.194 1.00 3.64 111 HIS A N 1
ATOM 1677 C CA . HIS A 1 111 ? 17.635 -1.802 -1.785 1.00 3.75 111 HIS A CA 1
ATOM 1678 C C . HIS A 1 111 ? 16.685 -2.665 -0.965 1.00 3.81 111 HIS A C 1
ATOM 1679 O O . HIS A 1 111 ? 17.108 -3.510 -0.165 1.00 4.15 111 HIS A O 1
ATOM 1693 N N . ILE A 1 112 ? 15.367 -2.455 -1.160 1.00 3.74 112 ILE A N 1
ATOM 1694 C CA . ILE A 1 112 ? 14.352 -3.244 -0.454 1.00 3.75 112 ILE A CA 1
ATOM 1695 C C . ILE A 1 112 ? 14.507 -4.720 -0.750 1.00 3.91 112 ILE A C 1
ATOM 1696 O O . ILE A 1 112 ? 14.567 -5.569 0.162 1.00 4.24 112 ILE A O 1
ATOM 1712 N N . THR A 1 113 ? 14.502 -5.077 -2.038 1.00 3.81 113 THR A N 1
ATOM 1713 C CA . THR A 1 113 ? 14.487 -6.484 -2.393 1.00 3.91 113 THR A CA 1
ATOM 1714 C C . THR A 1 113 ? 15.766 -7.165 -1.943 1.00 3.91 113 THR A C 1
ATOM 1715 O O . THR A 1 113 ? 15.738 -8.316 -1.483 1.00 4.59 113 THR A O 1
ATOM 1726 N N . THR A 1 114 ? 16.910 -6.495 -2.083 1.00 3.99 114 THR A N 1
ATOM 1727 C CA . THR A 1 114 ? 18.171 -7.143 -1.726 1.00 4.23 114 THR A CA 1
ATOM 1728 C C . THR A 1 114 ? 18.187 -7.448 -0.203 1.00 4.27 114 THR A C 1
ATOM 1729 O O . THR A 1 114 ? 18.526 -8.576 0.212 1.00 4.95 114 THR A O 1
ATOM 1740 N N . LEU A 1 115 ? 17.841 -6.485 0.622 1.00 4.26 115 LEU A N 1
ATOM 1741 C CA . LEU A 1 115 ? 17.873 -6.709 2.093 1.00 4.53 115 LEU A CA 1
ATOM 1742 C C . LEU A 1 115 ? 16.860 -7.783 2.476 1.00 4.40 115 LEU A C 1
ATOM 1743 O O . LEU A 1 115 ? 17.151 -8.676 3.280 1.00 5.10 115 LEU A O 1
ATOM 1759 N N . MET A 1 116 ? 15.630 -7.676 1.963 1.00 4.25 116 MET A N 1
ATOM 1760 C CA . MET A 1 116 ? 14.602 -8.582 2.423 1.00 4.34 116 MET A CA 1
ATOM 1761 C C . MET A 1 116 ? 14.794 -10.001 1.929 1.00 5.36 116 MET A C 1
ATOM 1762 O O . MET A 1 116 ? 14.492 -10.962 2.635 1.00 5.85 116 MET A O 1
ATOM 1776 N N . THR A 1 117 ? 15.354 -10.152 0.728 1.00 5.07 117 THR A N 1
ATOM 1777 C CA . THR A 1 117 ? 15.615 -11.489 0.208 1.00 5.30 117 THR A CA 1
ATOM 1778 C C . THR A 1 117 ? 16.715 -12.142 1.009 1.00 5.25 117 THR A C 1
ATOM 1779 O O . THR A 1 117 ? 16.681 -13.357 1.275 1.00 5.92 117 THR A O 1
ATOM 1788 N N . ARG A 1 118 ? 17.737 -11.387 1.443 1.00 5.44 118 ARG A N 1
ATOM 1789 C CA . ARG A 1 118 ? 18.832 -11.977 2.141 1.00 5.27 118 ARG A CA 1
ATOM 1790 C C . ARG A 1 118 ? 18.374 -12.690 3.415 1.00 5.31 118 ARG A C 1
ATOM 1791 O O . ARG A 1 118 ? 18.868 -13.754 3.769 1.00 6.87 118 ARG A O 1
ATOM 1812 N N . TYR A 1 119 ? 17.393 -12.075 4.098 1.00 5.00 119 TYR A N 1
ATOM 1813 C CA . TYR A 1 119 ? 16.906 -12.550 5.385 1.00 5.26 119 TYR A CA 1
ATOM 1814 C C . TYR A 1 119 ? 15.518 -13.233 5.278 1.00 5.18 119 TYR A C 1
ATOM 1815 O O . TYR A 1 119 ? 14.845 -13.377 6.279 1.00 5.71 119 TYR A O 1
ATOM 1833 N N . LYS A 1 120 ? 15.151 -13.653 4.059 1.00 5.45 120 LYS A N 1
ATOM 1834 C CA . LYS A 1 120 ? 13.796 -14.122 3.804 1.00 5.61 120 LYS A CA 1
ATOM 1835 C C . LYS A 1 120 ? 13.445 -15.185 4.801 1.00 5.78 120 LYS A C 1
ATOM 1836 O O . LYS A 1 120 ? 14.165 -16.186 5.003 1.00 6.63 120 LYS A O 1
ATOM 1855 N N . GLY A 1 121 ? 12.248 -15.030 5.404 1.00 5.45 121 GLY A N 1
ATOM 1856 C CA . GLY A 1 121 ? 11.716 -16.027 6.324 1.00 6.17 121 GLY A CA 1
ATOM 1857 C C . GLY A 1 121 ? 12.203 -15.883 7.746 1.00 6.25 121 GLY A C 1
ATOM 1858 O O . GLY A 1 121 ? 11.620 -16.545 8.639 1.00 8.71 121 GLY A O 1
ATOM 1862 N N . LYS A 1 122 ? 13.238 -15.078 8.004 1.00 5.01 122 LYS A N 1
ATOM 1863 C CA . LYS A 1 122 ? 13.828 -14.967 9.330 1.00 5.09 122 LYS A CA 1
ATOM 1864 C C . LYS A 1 122 ? 13.326 -13.767 10.108 1.00 5.07 122 LYS A C 1
ATOM 1865 O O . LYS A 1 122 ? 13.652 -13.645 11.307 1.00 6.33 122 LYS A O 1
ATOM 1884 N N . ILE A 1 123 ? 12.610 -12.870 9.451 1.00 5.00 123 ILE A N 1
ATOM 1885 C CA . ILE A 1 123 ? 12.292 -11.565 9.967 1.00 4.91 123 ILE A CA 1
ATOM 1886 C C . ILE A 1 123 ? 10.800 -11.455 10.266 1.00 4.83 123 ILE A C 1
ATOM 1887 O O . ILE A 1 123 ? 9.943 -11.544 9.364 1.00 6.65 123 ILE A O 1
ATOM 1903 N N . ARG A 1 124 ? 10.443 -11.263 11.510 1.00 4.68 124 ARG A N 1
ATOM 1904 C CA . ARG A 1 124 ? 9.032 -11.197 11.868 1.00 5.65 124 ARG A CA 1
ATOM 1905 C C . ARG A 1 124 ? 8.342 -10.018 11.185 1.00 4.98 124 ARG A C 1
ATOM 1906 O O . ARG A 1 124 ? 7.209 -10.120 10.726 1.00 5.50 124 ARG A O 1
ATOM 1925 N N . ALA A 1 125 ? 9.000 -8.847 11.221 1.00 4.61 125 ALA A N 1
ATOM 1926 C CA . ALA A 1 125 ? 8.392 -7.623 10.741 1.00 4.07 125 ALA A CA 1
ATOM 1927 C C . ALA A 1 125 ? 9.497 -6.742 10.200 1.00 3.92 125 ALA A C 1
ATOM 1928 O O . ALA A 1 125 ? 10.616 -6.753 10.759 1.00 4.52 125 ALA A O 1
ATOM 1935 N N . TRP A 1 126 ? 9.188 -5.934 9.177 1.00 3.96 126 TRP A N 1
ATOM 1936 C CA . TRP A 1 126 ? 10.083 -4.898 8.683 1.00 3.89 126 TRP A CA 1
ATOM 1937 C C . TRP A 1 126 ? 9.424 -3.536 8.851 1.00 3.84 126 TRP A C 1
ATOM 1938 O O . TRP A 1 126 ? 8.271 -3.359 8.433 1.00 4.21 126 TRP A O 1
ATOM 1959 N N . ASP A 1 127 ? 10.211 -2.561 9.303 1.00 3.91 127 ASP A N 1
ATOM 1960 C CA . ASP A 1 127 ? 9.835 -1.132 9.133 1.00 4.12 127 ASP A CA 1
ATOM 1961 C C . ASP A 1 127 ? 10.208 -0.749 7.724 1.00 3.85 127 ASP A C 1
ATOM 1962 O O . ASP A 1 127 ? 11.376 -0.440 7.397 1.00 4.44 127 ASP A O 1
ATOM 1971 N N . VAL A 1 128 ? 9.230 -0.864 6.835 1.00 3.82 128 VAL A N 1
ATOM 1972 C CA . VAL A 1 128 ? 9.462 -0.627 5.411 1.00 3.57 128 VAL A CA 1
ATOM 1973 C C . VAL A 1 128 ? 9.694 0.852 5.133 1.00 3.61 128 VAL A C 1
ATOM 1974 O O . VAL A 1 128 ? 10.629 1.238 4.414 1.00 4.42 128 VAL A O 1
ATOM 1987 N N . VAL A 1 129 ? 8.782 1.697 5.682 1.00 3.72 129 VAL A N 1
ATOM 1988 C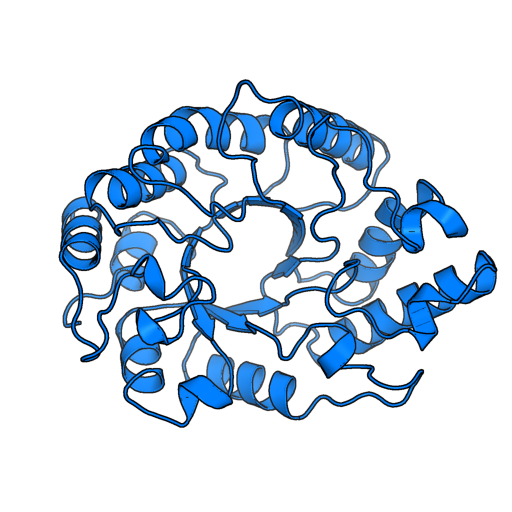 CA . VAL A 1 129 ? 8.873 3.137 5.537 1.00 4.00 129 VAL A CA 1
ATOM 1989 C C . VAL A 1 129 ? 8.889 3.704 6.964 1.00 3.85 129 VAL A C 1
ATOM 1990 O O . VAL A 1 129 ? 8.054 3.366 7.786 1.00 4.56 129 VAL A O 1
ATOM 2003 N N . ASN A 1 130 ? 9.867 4.576 7.198 1.00 3.83 130 ASN A N 1
ATOM 2004 C CA . ASN A 1 130 ? 10.060 5.209 8.512 1.00 3.72 130 ASN A CA 1
ATOM 2005 C C . ASN A 1 130 ? 9.911 6.715 8.380 1.00 3.63 130 ASN A C 1
ATOM 2006 O O . ASN A 1 130 ? 10.506 7.323 7.472 1.00 4.12 130 ASN A O 1
ATOM 2017 N N . GLU A 1 131 ? 9.158 7.308 9.294 1.00 3.86 131 GLU A N 1
ATOM 2018 C CA . GLU A 1 131 ? 9.128 8.777 9.446 1.00 3.65 131 GLU A CA 1
ATOM 2019 C C . GLU A 1 131 ? 8.687 9.488 8.172 1.00 4.09 131 GLU A C 1
ATOM 2020 O O . GLU A 1 131 ? 9.229 10.515 7.781 1.00 4.87 131 GLU A O 1
ATOM 2032 N N . ALA A 1 132 ? 7.614 8.966 7.555 1.00 4.01 132 ALA A N 1
ATOM 2033 C CA . ALA A 1 132 ? 7.086 9.543 6.336 1.00 4.26 132 ALA A CA 1
ATOM 2034 C C . ALA A 1 132 ? 6.273 10.790 6.554 1.00 4.02 132 ALA A C 1
ATOM 2035 O O . ALA A 1 132 ? 5.943 11.459 5.539 1.00 4.55 132 ALA A O 1
ATOM 2042 N N . PHE A 1 133 ? 5.886 11.137 7.781 1.00 3.98 133 PHE A N 1
ATOM 2043 C CA . PHE A 1 133 ? 4.972 12.232 8.037 1.00 3.93 133 PHE A CA 1
ATOM 2044 C C . PHE A 1 133 ? 5.687 13.429 8.690 1.00 3.96 133 PHE A C 1
ATOM 2045 O O . PHE A 1 133 ? 6.511 13.300 9.588 1.00 5.26 133 PHE A O 1
ATOM 2062 N N . ASN A 1 134 ? 5.289 14.618 8.249 1.00 4.15 134 ASN A N 1
ATOM 2063 C CA . ASN A 1 134 ? 5.585 15.831 8.956 1.00 4.09 134 ASN A CA 1
ATOM 2064 C C . ASN A 1 134 ? 4.673 15.993 10.190 1.00 3.88 134 ASN A C 1
ATOM 2065 O O . ASN A 1 134 ? 3.671 15.281 10.369 1.00 4.61 134 ASN A O 1
ATOM 2076 N N . GLU A 1 135 ? 4.996 16.998 11.026 1.00 4.37 135 GLU A N 1
ATOM 2077 C CA . GLU A 1 135 ? 4.245 17.157 12.289 1.00 4.92 135 GLU A CA 1
ATOM 2078 C C . GLU A 1 135 ? 2.821 17.694 12.074 1.00 6.02 135 GLU A C 1
ATOM 2079 O O . GLU A 1 135 ? 1.988 17.598 12.952 1.00 8.51 135 GLU A O 1
ATOM 2091 N N . ASP A 1 136 ? 2.579 18.317 10.890 1.00 5.15 136 ASP A N 1
ATOM 2092 C CA . ASP A 1 136 ? 1.272 18.778 10.519 1.00 5.49 136 ASP A CA 1
ATOM 2093 C C . ASP A 1 136 ? 0.421 17.719 9.852 1.00 5.61 136 ASP A C 1
ATOM 2094 O O . ASP A 1 136 ? -0.717 18.010 9.472 1.00 7.21 136 ASP A O 1
ATOM 2103 N N . GLY A 1 137 ? 0.948 16.495 9.689 1.00 5.04 137 GLY A N 1
ATOM 2104 C CA . GLY A 1 137 ? 0.241 15.421 9.014 1.00 5.57 137 GLY A CA 1
ATOM 2105 C C . GLY A 1 137 ? 0.447 15.324 7.519 1.00 5.20 137 GLY A C 1
ATOM 2106 O O . GLY A 1 137 ? 0.008 14.340 6.934 1.00 5.86 137 GLY A O 1
ATOM 2110 N N . SER A 1 138 ? 1.084 16.327 6.905 1.00 4.98 138 SER A N 1
ATOM 2111 C CA . SER A 1 138 ? 1.468 16.217 5.537 1.00 5.16 138 SER A CA 1
ATOM 2112 C C . SER A 1 138 ? 2.616 15.186 5.393 1.00 4.61 138 SER A C 1
ATOM 2113 O O . SER A 1 138 ? 3.270 14.836 6.393 1.00 5.35 138 SER A O 1
ATOM 2121 N N . LEU A 1 139 ? 2.877 14.733 4.179 1.00 4.65 139 LEU A N 1
ATOM 2122 C CA . LEU A 1 139 ? 3.995 13.818 3.961 1.00 4.77 139 LEU A CA 1
ATOM 2123 C C . LEU A 1 139 ? 5.299 14.625 3.918 1.00 4.54 139 LEU A C 1
ATOM 2124 O O . LEU A 1 139 ? 5.461 15.677 3.285 1.00 5.19 139 LEU A O 1
ATOM 2140 N N . ARG A 1 140 ? 6.302 14.074 4.644 1.00 4.45 140 ARG A N 1
ATOM 2141 C CA . ARG A 1 140 ? 7.639 14.610 4.736 1.00 4.43 140 ARG A CA 1
ATOM 2142 C C . ARG A 1 140 ? 8.287 14.645 3.335 1.00 4.54 140 ARG A C 1
ATOM 2143 O O . ARG A 1 140 ? 8.316 13.628 2.624 1.00 4.93 140 ARG A O 1
ATOM 2164 N N . GLN A 1 141 ? 8.830 15.802 2.970 1.00 5.34 141 GLN A N 1
ATOM 2165 C CA . GLN A 1 141 ? 9.417 16.054 1.643 1.00 6.15 141 GLN A CA 1
ATOM 2166 C C . GLN A 1 141 ? 10.862 15.526 1.597 1.00 6.20 141 GLN A C 1
ATOM 2167 O O . GLN A 1 141 ? 11.796 16.293 1.462 1.00 8.21 141 GLN A O 1
ATOM 2181 N N . THR A 1 142 ? 10.982 14.236 1.649 1.00 5.44 142 THR A N 1
ATOM 2182 C CA . THR A 1 142 ? 12.240 13.559 1.554 1.00 5.01 142 THR A CA 1
ATOM 2183 C C . THR A 1 142 ? 12.610 13.369 0.083 1.00 4.85 142 THR A C 1
ATOM 2184 O O . THR A 1 142 ? 11.777 13.617 -0.820 1.00 5.23 142 THR A O 1
ATOM 2195 N N . VAL A 1 143 ? 13.816 12.880 -0.224 1.00 4.82 143 VAL A N 1
ATOM 2196 C CA . VAL A 1 143 ? 14.173 12.650 -1.612 1.00 4.73 143 VAL A CA 1
ATOM 2197 C C . VAL A 1 143 ? 13.168 11.698 -2.252 1.00 4.24 143 VAL A C 1
ATOM 2198 O O . VAL A 1 143 ? 12.831 11.854 -3.459 1.00 4.91 143 VAL A O 1
ATOM 2211 N N . PHE A 1 144 ? 12.671 10.708 -1.511 1.00 4.37 144 PHE A N 1
ATOM 2212 C CA . PHE A 1 144 ? 11.745 9.766 -2.088 1.00 4.17 144 PHE A CA 1
ATOM 2213 C C . PHE A 1 144 ? 10.452 10.452 -2.499 1.00 4.31 144 PHE A C 1
ATOM 2214 O O . PHE A 1 144 ? 9.948 10.249 -3.622 1.00 4.75 144 PHE A O 1
ATOM 2231 N N . LEU A 1 145 ? 9.867 11.294 -1.609 1.00 4.57 145 LEU A N 1
ATOM 2232 C CA . LEU A 1 145 ? 8.656 11.989 -1.988 1.00 4.93 145 LEU A CA 1
ATOM 2233 C C . LEU A 1 145 ? 8.925 12.975 -3.130 1.00 5.09 145 LEU A C 1
ATOM 2234 O O . LEU A 1 145 ? 8.114 13.125 -4.041 1.00 5.88 145 LEU A O 1
ATOM 2250 N N . ASN A 1 146 ? 10.041 13.690 -3.034 1.00 4.81 146 ASN A N 1
ATOM 2251 C CA . ASN A 1 146 ? 10.286 14.766 -3.986 1.00 5.68 146 ASN A CA 1
ATOM 2252 C C . ASN A 1 146 ? 10.537 14.223 -5.396 1.00 5.25 146 ASN A C 1
ATOM 2253 O O . ASN A 1 146 ? 10.171 14.905 -6.383 1.00 7.54 146 ASN A O 1
ATOM 2264 N N . VAL A 1 147 ? 11.184 13.069 -5.508 1.00 4.79 147 VAL A N 1
ATOM 2265 C CA . VAL A 1 147 ? 11.630 12.559 -6.801 1.00 4.70 147 VAL A CA 1
ATOM 2266 C C . VAL A 1 147 ? 10.727 11.455 -7.323 1.00 5.12 147 VAL A C 1
ATOM 2267 O O . VAL A 1 147 ? 10.419 11.440 -8.527 1.00 6.73 147 VAL A O 1
ATOM 2280 N N . ILE A 1 148 ? 10.304 10.513 -6.492 1.00 5.36 148 ILE A N 1
ATOM 2281 C CA . ILE A 1 148 ? 9.358 9.457 -6.905 1.00 5.38 148 ILE A CA 1
ATOM 2282 C C . ILE A 1 148 ? 7.916 9.972 -6.851 1.00 5.73 148 ILE A C 1
ATOM 2283 O O . ILE A 1 148 ? 7.102 9.595 -7.691 1.00 7.47 148 ILE A O 1
ATOM 2299 N N . GLY A 1 149 ? 7.609 10.792 -5.842 1.00 5.81 149 GLY A N 1
ATOM 2300 C CA . GLY A 1 149 ? 6.253 11.242 -5.627 1.00 5.41 149 GLY A CA 1
ATOM 2301 C C . GLY A 1 149 ? 5.514 10.348 -4.630 1.00 5.03 149 GLY A C 1
ATOM 2302 O O . GLY A 1 149 ? 6.062 9.460 -3.989 1.00 5.21 149 GLY A O 1
ATOM 2306 N N . GLU A 1 150 ? 4.184 10.596 -4.583 1.00 6.32 150 GLU A N 1
ATOM 2307 C CA . GLU A 1 150 ? 3.286 9.861 -3.754 1.00 7.20 150 GLU A CA 1
ATOM 2308 C C . GLU A 1 150 ? 3.377 8.368 -3.886 1.00 6.71 150 GLU A C 1
ATOM 2309 O O . GLU A 1 150 ? 3.124 7.618 -2.913 1.00 7.72 150 GLU A O 1
ATOM 2321 N N . ASP A 1 151 ? 3.718 7.888 -5.068 1.00 5.51 151 ASP A N 1
ATOM 2322 C CA . ASP A 1 151 ? 3.788 6.472 -5.317 1.00 5.58 151 ASP A CA 1
ATOM 2323 C C . ASP A 1 151 ? 4.876 5.791 -4.486 1.00 4.37 151 ASP A C 1
ATOM 2324 O O . ASP A 1 151 ? 4.865 4.563 -4.435 1.00 4.52 151 ASP A O 1
ATOM 2333 N N . TYR A 1 152 ? 5.827 6.524 -3.910 1.00 4.17 152 TYR A N 1
ATOM 2334 C CA . TYR A 1 152 ? 6.951 5.818 -3.307 1.00 3.72 152 TYR A CA 1
ATOM 2335 C C . TYR A 1 152 ? 6.505 4.861 -2.199 1.00 3.93 152 TYR A C 1
ATOM 2336 O O . TYR A 1 152 ? 7.141 3.839 -1.992 1.00 4.01 152 TYR A O 1
ATOM 2354 N N . ILE A 1 153 ? 5.459 5.246 -1.457 1.00 3.78 153 ILE A N 1
ATOM 2355 C CA . ILE A 1 153 ? 4.968 4.404 -0.358 1.00 4.12 153 ILE A CA 1
ATOM 2356 C C . ILE A 1 153 ? 4.307 3.149 -0.890 1.00 4.09 153 ILE A C 1
ATOM 2357 O O . ILE A 1 153 ? 4.736 2.038 -0.514 1.00 4.27 153 ILE A O 1
ATOM 2373 N N . PRO A 1 154 ? 3.319 3.244 -1.809 1.00 4.23 154 PRO A N 1
ATOM 2374 C CA . PRO A 1 154 ? 2.823 2.034 -2.444 1.00 4.24 154 PRO A CA 1
ATOM 2375 C C . PRO A 1 154 ? 3.937 1.163 -3.027 1.00 3.97 154 PRO A C 1
ATOM 2376 O O . PRO A 1 154 ? 3.929 -0.059 -2.844 1.00 4.46 154 PRO A O 1
ATOM 2387 N N . ILE A 1 155 ? 4.885 1.768 -3.779 1.00 4.03 155 ILE A N 1
ATOM 2388 C CA . ILE A 1 155 ? 5.935 0.973 -4.375 1.00 3.82 155 ILE A CA 1
ATOM 2389 C C . ILE A 1 155 ? 6.723 0.243 -3.323 1.00 3.67 155 ILE A C 1
ATOM 2390 O O . ILE A 1 155 ? 7.063 -0.954 -3.470 1.00 4.18 155 ILE A O 1
ATOM 2406 N N . ALA A 1 156 ? 7.122 0.936 -2.262 1.00 3.70 156 ALA A N 1
ATOM 2407 C CA . ALA A 1 156 ? 7.950 0.313 -1.234 1.00 3.58 156 ALA A CA 1
ATOM 2408 C C . ALA A 1 156 ? 7.264 -0.893 -0.644 1.00 3.63 156 ALA A C 1
ATOM 2409 O O . ALA A 1 156 ? 7.860 -1.952 -0.456 1.00 3.87 156 ALA A O 1
ATOM 2416 N N . PHE A 1 157 ? 5.972 -0.719 -0.240 1.00 3.64 157 PHE A N 1
ATOM 2417 C CA . PHE A 1 157 ? 5.258 -1.831 0.367 1.00 3.63 157 PHE A CA 1
ATOM 2418 C C . PHE A 1 157 ? 5.016 -2.982 -0.593 1.00 3.77 157 PHE A C 1
ATOM 2419 O O . PHE A 1 157 ? 5.143 -4.145 -0.205 1.00 4.07 157 PHE A O 1
ATOM 2436 N N . GLN A 1 158 ? 4.647 -2.680 -1.857 1.00 3.70 158 GLN A N 1
ATOM 2437 C CA . GLN A 1 158 ? 4.436 -3.776 -2.798 1.00 3.79 158 GLN A CA 1
ATOM 2438 C C . GLN A 1 158 ? 5.732 -4.543 -3.066 1.00 3.96 158 GLN A C 1
ATOM 2439 O O . GLN A 1 158 ? 5.735 -5.775 -3.173 1.00 4.31 158 GLN A O 1
ATOM 2453 N N . THR A 1 159 ? 6.840 -3.806 -3.165 1.00 3.83 159 THR A N 1
ATOM 2454 C CA . THR A 1 159 ? 8.129 -4.442 -3.410 1.00 3.81 159 THR A CA 1
ATOM 2455 C C . THR A 1 159 ? 8.499 -5.339 -2.228 1.00 3.83 159 THR A C 1
ATOM 2456 O O . THR A 1 159 ? 8.985 -6.470 -2.380 1.00 4.31 159 THR A O 1
ATOM 2467 N N . ALA A 1 160 ? 8.261 -4.824 -1.009 1.00 3.84 160 ALA A N 1
ATOM 2468 C CA . ALA A 1 160 ? 8.556 -5.583 0.204 1.00 3.78 160 ALA A CA 1
ATOM 2469 C C . ALA A 1 160 ? 7.716 -6.876 0.285 1.00 4.11 160 ALA A C 1
ATOM 2470 O O . ALA A 1 160 ? 8.224 -7.947 0.590 1.00 4.65 160 ALA A O 1
ATOM 2477 N N . ARG A 1 161 ? 6.398 -6.755 -0.012 1.00 4.14 161 ARG A N 1
ATOM 2478 C CA . ARG A 1 161 ? 5.545 -7.926 0.071 1.00 4.37 161 ARG A CA 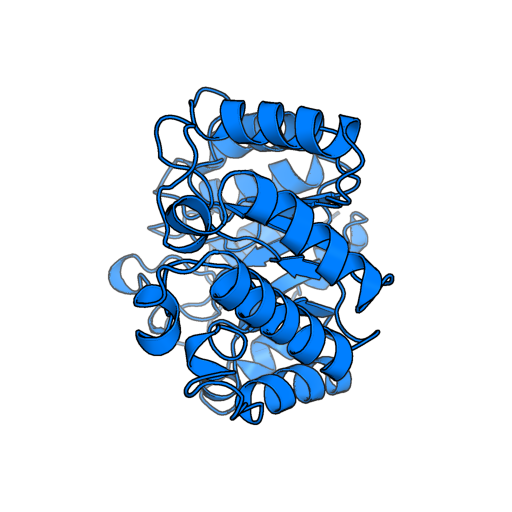1
ATOM 2479 C C . ARG A 1 161 ? 6.065 -9.022 -0.871 1.00 4.95 161 ARG A C 1
ATOM 2480 O O . ARG A 1 161 ? 6.106 -10.213 -0.507 1.00 6.17 161 ARG A O 1
ATOM 2501 N N . ALA A 1 162 ? 6.458 -8.633 -2.096 1.00 4.74 162 ALA A N 1
ATOM 2502 C CA . ALA A 1 162 ? 6.933 -9.613 -3.046 1.00 5.57 162 ALA A CA 1
ATOM 2503 C C . ALA A 1 162 ? 8.240 -10.262 -2.586 1.00 5.31 162 ALA A C 1
ATOM 2504 O O . ALA A 1 162 ? 8.475 -11.435 -2.835 1.00 6.93 162 ALA A O 1
ATOM 2511 N N . ALA A 1 163 ? 9.106 -9.483 -1.957 1.00 4.68 163 ALA A N 1
ATOM 2512 C CA . ALA A 1 163 ? 10.420 -9.989 -1.557 1.00 4.87 163 ALA A CA 1
ATOM 2513 C C . ALA A 1 163 ? 10.315 -10.999 -0.433 1.00 5.16 163 ALA A C 1
ATOM 2514 O O . ALA A 1 163 ? 11.091 -11.990 -0.402 1.00 6.30 163 ALA A O 1
ATOM 2521 N N . ASP A 1 164 ? 9.430 -10.788 0.541 1.00 4.80 164 ASP A N 1
ATOM 2522 C CA . ASP A 1 164 ? 9.256 -11.760 1.636 1.00 4.79 164 ASP A CA 1
ATOM 2523 C C . ASP A 1 164 ? 7.842 -11.694 2.083 1.00 5.35 164 ASP A C 1
ATOM 2524 O O . ASP A 1 164 ? 7.494 -10.927 3.014 1.00 5.65 164 ASP A O 1
ATOM 2533 N N . PRO A 1 165 ? 6.956 -12.515 1.509 1.00 5.90 165 PRO A N 1
ATOM 2534 C CA . PRO A 1 165 ? 5.543 -12.494 1.890 1.00 6.52 165 PRO A CA 1
ATOM 2535 C C . PRO A 1 165 ? 5.349 -12.939 3.397 1.00 7.77 165 PRO A C 1
ATOM 2536 O O . PRO A 1 165 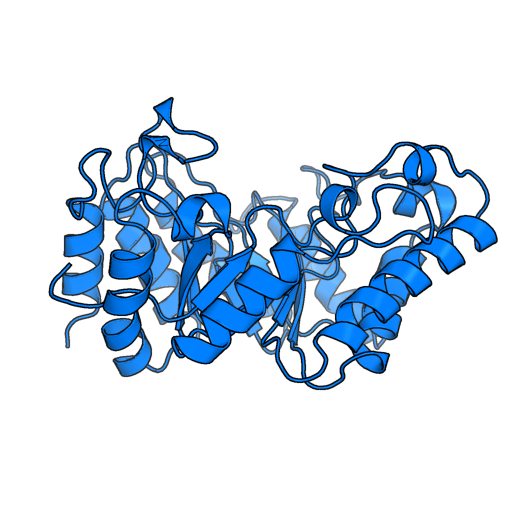? 4.171 -12.653 3.826 1.00 10.17 165 PRO A O 1
ATOM 2547 N N . ASN A 1 166 ? 6.296 -13.484 4.049 1.00 6.77 166 ASN A N 1
ATOM 2548 C CA . ASN A 1 166 ? 6.092 -13.883 5.439 1.00 7.65 166 ASN A CA 1
ATOM 2549 C C . ASN A 1 166 ? 6.208 -12.719 6.400 1.00 6.54 166 ASN A C 1
ATOM 2550 O O . ASN A 1 166 ? 5.688 -12.818 7.540 1.00 8.41 166 ASN A O 1
ATOM 2561 N N . ALA A 1 167 ? 6.908 -11.675 6.047 1.00 5.75 167 ALA A N 1
ATOM 2562 C CA . ALA A 1 167 ? 7.177 -10.604 6.991 1.00 5.11 167 ALA A CA 1
ATOM 2563 C C . ALA A 1 167 ? 5.959 -9.695 7.143 1.00 4.88 167 ALA A C 1
ATOM 2564 O O . ALA A 1 167 ? 5.272 -9.361 6.181 1.00 6.58 167 ALA A O 1
ATOM 2571 N N . LYS A 1 168 ? 5.723 -9.221 8.358 1.00 4.59 168 LYS A N 1
ATOM 2572 C CA . LYS A 1 168 ? 4.731 -8.184 8.601 1.00 4.41 168 LYS A CA 1
ATOM 2573 C C . LYS A 1 168 ? 5.328 -6.853 8.204 1.00 4.16 168 LYS A C 1
ATOM 2574 O O . LYS A 1 168 ? 6.396 -6.444 8.694 1.00 5.04 168 LYS A O 1
ATOM 2593 N N . LEU A 1 169 ? 4.650 -6.115 7.304 1.00 3.78 169 LEU A N 1
ATOM 2594 C CA . LEU A 1 169 ? 5.177 -4.892 6.758 1.00 3.80 169 LEU A CA 1
ATOM 2595 C C . LEU A 1 169 ? 4.615 -3.673 7.506 1.00 3.56 169 LEU A C 1
ATOM 2596 O O . LEU A 1 169 ? 3.394 -3.442 7.519 1.00 4.34 169 LEU A O 1
ATOM 2612 N N . TYR A 1 170 ? 5.497 -2.893 8.110 1.00 3.48 170 TYR A N 1
ATOM 2613 C CA . TYR A 1 170 ? 5.111 -1.738 8.904 1.00 3.39 170 TYR A CA 1
ATOM 2614 C C . TYR A 1 170 ? 5.490 -0.420 8.269 1.00 3.31 170 TYR A C 1
ATOM 2615 O O . TYR A 1 170 ? 6.543 -0.259 7.643 1.00 3.87 170 TYR A O 1
ATOM 2633 N N . ILE A 1 171 ? 4.613 0.558 8.525 1.00 3.43 171 ILE A N 1
ATOM 2634 C CA . ILE A 1 171 ? 4.992 1.985 8.489 1.00 3.55 171 ILE A CA 1
ATOM 2635 C C . ILE A 1 171 ? 5.212 2.408 9.944 1.00 3.49 171 ILE A C 1
ATOM 2636 O O . ILE A 1 171 ? 4.407 2.065 10.793 1.00 4.81 171 ILE A O 1
ATOM 2652 N N . ASN A 1 172 ? 6.316 3.100 10.185 1.00 3.85 172 ASN A N 1
ATOM 2653 C CA . ASN A 1 172 ? 6.760 3.433 11.568 1.00 3.66 172 ASN A CA 1
ATOM 2654 C C . ASN A 1 172 ? 6.871 4.928 11.690 1.00 3.66 172 ASN A C 1
ATOM 2655 O O . ASN A 1 172 ? 7.363 5.595 10.760 1.00 3.87 172 ASN A O 1
ATOM 2666 N N . ASP A 1 173 ? 6.495 5.488 12.855 1.00 3.53 173 ASP A N 1
ATOM 2667 C CA . ASP A 1 173 ? 6.674 6.923 13.056 1.00 3.50 173 ASP A CA 1
ATOM 2668 C C . ASP A 1 173 ? 6.673 7.244 14.531 1.00 3.61 173 ASP A C 1
ATOM 2669 O O . ASP A 1 173 ? 6.269 6.426 15.358 1.00 3.88 173 ASP A O 1
ATOM 2678 N N . TYR A 1 174 ? 7.129 8.467 14.829 1.00 3.79 174 TYR A N 1
ATOM 2679 C CA . TYR A 1 174 ? 7.124 8.986 16.159 1.00 3.63 174 TYR A CA 1
ATOM 2680 C C . TYR A 1 174 ? 6.135 10.151 16.278 1.00 3.63 174 TYR A C 1
ATOM 2681 O O . TYR A 1 174 ? 5.597 10.655 15.286 1.00 4.05 174 TYR A O 1
ATOM 2699 N N . ASN A 1 175 ? 5.887 10.576 17.532 1.00 3.83 175 ASN A N 1
ATOM 2700 C CA . ASN A 1 175 ? 4.857 11.576 17.809 1.00 4.26 175 ASN A CA 1
ATOM 2701 C C . ASN A 1 175 ? 3.480 11.063 17.368 1.00 4.70 175 ASN A C 1
ATOM 2702 O O . ASN A 1 175 ? 2.636 11.842 16.910 1.00 6.60 175 ASN A O 1
ATOM 2713 N N . LEU A 1 176 ? 3.232 9.787 17.619 1.00 4.44 176 LEU A N 1
ATOM 2714 C CA . LEU A 1 176 ? 1.927 9.171 17.466 1.00 4.71 176 LEU A CA 1
ATOM 2715 C C . LEU A 1 176 ? 1.368 8.800 18.867 1.00 4.66 176 LEU A C 1
ATOM 2716 O O . LEU A 1 176 ? 0.645 7.836 19.034 1.00 5.71 176 LEU A O 1
ATOM 2732 N N . ASP A 1 177 ? 1.704 9.641 19.873 1.00 4.95 177 ASP A N 1
ATOM 2733 C CA . ASP A 1 177 ? 1.486 9.317 21.271 1.00 5.21 177 ASP A CA 1
ATOM 2734 C C . ASP A 1 177 ? 0.250 10.011 21.855 1.00 6.39 177 ASP A C 1
ATOM 2735 O O . ASP A 1 177 ? -0.145 9.603 22.980 1.00 10.08 177 ASP A O 1
ATOM 2744 N N . SER A 1 178 ? -0.414 10.839 21.083 1.00 7.38 178 SER A N 1
ATOM 2745 C CA . SER A 1 178 ? -1.692 11.503 21.379 1.00 7.79 178 SER A CA 1
ATOM 2746 C C . SER A 1 178 ? -2.747 11.233 20.357 1.00 6.90 178 SER A C 1
ATOM 2747 O O . SER A 1 178 ? -2.503 11.384 19.168 1.00 10.20 178 SER A O 1
ATOM 2754 N N . ALA A 1 179 ? -3.926 10.995 20.829 1.00 6.86 179 ALA A N 1
ATOM 2755 C CA . ALA A 1 179 ? -5.036 10.753 19.922 1.00 6.86 179 ALA A CA 1
ATOM 2756 C C . ALA A 1 179 ? -5.452 12.011 19.188 1.00 8.57 179 ALA A C 1
ATOM 2757 O O . ALA A 1 179 ? -5.962 11.915 18.146 1.00 21.15 179 ALA A O 1
ATOM 2764 N N A SER A 1 180 ? -5.289 13.095 19.649 0.59 5.45 180 SER A N 1
ATOM 2765 N N B SER A 1 180 ? -4.912 13.362 19.958 0.41 5.91 180 SER A N 1
ATOM 2766 C CA A SER A 1 180 ? -5.409 14.625 19.282 0.59 8.86 180 SER A CA 1
ATOM 2767 C CA B SER A 1 180 ? -5.680 14.311 18.905 0.41 5.40 180 SER A CA 1
ATOM 2768 C C A SER A 1 180 ? -4.663 15.095 18.398 0.59 9.06 180 SER A C 1
ATOM 2769 C C B SER A 1 180 ? -4.097 15.066 18.404 0.41 4.32 180 SER A C 1
ATOM 2770 O O A SER A 1 180 ? -3.802 15.745 19.274 0.59 9.66 180 SER A O 1
ATOM 2771 O O B SER A 1 180 ? -4.480 16.189 17.660 0.41 9.11 180 SER A O 1
ATOM 2776 N N A TYR A 1 181 ? -3.804 14.715 17.422 0.59 9.47 181 TYR A N 1
ATOM 2777 N N B TYR A 1 181 ? -3.031 14.664 18.432 0.41 7.09 181 TYR A N 1
ATOM 2778 C CA A TYR A 1 181 ? -2.590 15.277 17.124 0.59 6.32 181 TYR A CA 1
ATOM 2779 C CA B TYR A 1 181 ? -1.811 15.333 17.695 0.41 5.36 181 TYR A CA 1
ATOM 2780 C C A TYR A 1 181 ? -2.630 15.091 15.583 0.59 6.98 181 TYR A C 1
ATOM 2781 C C B TYR A 1 181 ? -2.242 15.272 16.341 0.41 6.00 181 TYR A C 1
ATOM 2782 O O A TYR A 1 181 ? -2.980 13.964 15.115 0.59 7.43 181 TYR A O 1
ATOM 2783 O O B TYR A 1 181 ? -2.790 14.251 15.791 0.41 6.85 181 TYR A O 1
ATOM 2800 N N A PRO A 1 182 ? -2.274 16.078 14.904 0.74 9.68 182 PRO A N 1
ATOM 2801 N N B PRO A 1 182 ? -1.793 16.344 15.557 0.26 4.29 182 PRO A N 1
ATOM 2802 C CA A PRO A 1 182 ? -2.371 15.982 13.411 0.74 10.96 182 PRO A CA 1
ATOM 2803 C CA B PRO A 1 182 ? -1.990 16.243 14.236 0.26 2.82 182 PRO A CA 1
ATOM 2804 C C A PRO A 1 182 ? -1.644 14.777 12.744 0.74 7.70 182 PRO A C 1
ATOM 2805 C C B PRO A 1 182 ? -1.445 15.030 13.442 0.26 3.29 182 PRO A C 1
ATOM 2806 O O A PRO A 1 182 ? -2.067 14.124 11.824 0.74 7.80 182 PRO A O 1
ATOM 2807 O O B PRO A 1 182 ? -2.119 14.365 12.577 0.26 4.87 182 PRO A O 1
ATOM 2814 N N . LYS A 1 183 ? -0.354 14.499 13.478 1.00 9.14 183 LYS A N 1
ATOM 2815 C CA . LYS A 1 183 ? 0.361 13.336 12.848 1.00 7.47 183 LYS A CA 1
ATOM 2816 C C . LYS A 1 183 ? -0.397 12.000 13.071 1.00 6.67 183 LYS A C 1
ATOM 2817 O O . LYS A 1 183 ? -0.435 11.160 12.192 1.00 6.54 183 LYS A O 1
ATOM 2830 N N . THR A 1 184 ? -0.935 11.844 14.299 1.00 6.67 184 THR A N 1
ATOM 2831 C CA . THR A 1 184 ? -1.665 10.647 14.603 1.00 6.63 184 THR A CA 1
ATOM 2832 C C . THR A 1 184 ? -2.894 10.442 13.694 1.00 7.73 184 THR A C 1
ATOM 2833 O O . THR A 1 184 ? -3.151 9.422 13.128 1.00 7.75 184 THR A O 1
ATOM 2844 N N . GLN A 1 185 ? -3.652 11.604 13.625 1.00 8.95 185 GLN A N 1
ATOM 2845 C CA . GLN A 1 185 ? -4.863 11.486 12.774 1.00 9.95 185 GLN A CA 1
ATOM 2846 C C . GLN A 1 185 ? -4.510 11.180 11.279 1.00 9.16 185 GLN A C 1
ATOM 2847 O O . GLN A 1 185 ? -5.176 10.462 10.564 1.00 9.20 185 GLN A O 1
ATOM 2858 N N . ALA A 1 186 ? -3.381 11.869 10.883 1.00 7.79 186 ALA A N 1
ATOM 2859 C CA . ALA A 1 186 ? -3.000 11.710 9.486 1.00 8.69 186 ALA A CA 1
ATOM 2860 C C . ALA A 1 186 ? -2.558 10.312 9.143 1.00 6.77 186 ALA A C 1
ATOM 2861 O O . ALA A 1 186 ? -2.918 9.746 8.072 1.00 7.29 186 ALA A O 1
ATOM 2868 N N . ILE A 1 187 ? -1.718 9.682 10.012 1.00 6.46 187 ILE A N 1
ATOM 2869 C CA . ILE A 1 187 ? -1.257 8.352 9.648 1.00 5.57 187 ILE A CA 1
ATOM 2870 C C . ILE A 1 187 ? -2.437 7.362 9.589 1.00 6.01 187 ILE A C 1
ATOM 2871 O O . ILE A 1 187 ? -2.486 6.477 8.742 1.00 6.01 187 ILE A O 1
ATOM 2887 N N . VAL A 1 188 ? -3.412 7.561 10.525 1.00 5.74 188 VAL A N 1
ATOM 2888 C CA . VAL A 1 188 ? -4.575 6.676 10.485 1.00 5.77 188 VAL A CA 1
ATOM 2889 C C . VAL A 1 188 ? -5.354 6.865 9.163 1.00 5.71 188 VAL A C 1
ATOM 2890 O O . VAL A 1 188 ? -5.707 5.893 8.502 1.00 6.33 188 VAL A O 1
ATOM 2903 N N . ASN A 1 189 ? -5.597 8.102 8.793 1.00 6.40 189 ASN A N 1
ATOM 2904 C CA . ASN A 1 189 ? -6.346 8.380 7.573 1.00 6.46 189 ASN A CA 1
ATOM 2905 C C . ASN A 1 189 ? -5.629 7.854 6.373 1.00 6.28 189 ASN A C 1
ATOM 2906 O O . ASN A 1 189 ? -6.214 7.188 5.476 1.00 6.78 189 ASN A O 1
ATOM 2917 N N . ARG A 1 190 ? -4.298 8.125 6.278 1.00 6.01 190 ARG A N 1
ATOM 2918 C CA . ARG A 1 190 ? -3.573 7.695 5.092 1.00 6.53 190 ARG A CA 1
ATOM 2919 C C . ARG A 1 190 ? -3.400 6.176 5.016 1.00 5.53 190 ARG A C 1
ATOM 2920 O O . ARG A 1 190 ? -3.439 5.629 3.934 1.00 5.94 190 ARG A O 1
ATOM 2941 N N . VAL A 1 191 ? -3.192 5.515 6.157 1.00 5.51 191 VAL A N 1
ATOM 2942 C CA . VAL A 1 191 ? -3.126 4.053 6.133 1.00 5.39 191 VAL A CA 1
ATOM 2943 C C . VAL A 1 191 ? -4.469 3.465 5.678 1.00 5.68 191 VAL A C 1
ATOM 2944 O O . VAL A 1 191 ? -4.485 2.518 4.915 1.00 5.85 191 VAL A O 1
ATOM 2957 N N . LYS A 1 192 ? -5.586 4.017 6.216 1.00 5.63 192 LYS A N 1
ATOM 2958 C CA . LYS A 1 192 ? -6.872 3.521 5.736 1.00 5.66 192 LYS A CA 1
ATOM 2959 C C . LYS A 1 192 ? -6.945 3.665 4.213 1.00 6.15 192 LYS A C 1
ATOM 2960 O O . LYS A 1 192 ? -7.403 2.735 3.498 1.00 6.35 192 LYS A O 1
ATOM 2979 N N . LYS A 1 193 ? -6.559 4.817 3.662 1.00 5.97 193 LYS A N 1
ATOM 2980 C CA . LYS A 1 193 ? -6.677 5.034 2.234 1.00 6.39 193 LYS A CA 1
ATOM 2981 C C . LYS A 1 193 ? -5.710 4.146 1.452 1.00 6.24 193 LYS A C 1
ATOM 2982 O O . LYS A 1 193 ? -6.105 3.586 0.399 1.00 6.52 193 LYS A O 1
ATOM 2997 N N . TRP A 1 194 ? -4.473 4.007 1.909 1.00 5.67 194 TRP A N 1
ATOM 2998 C CA . TRP A 1 194 ? -3.521 3.154 1.205 1.00 5.84 194 TRP A CA 1
ATOM 2999 C C . TRP A 1 194 ? -4.041 1.714 1.178 1.00 5.56 194 TRP A C 1
ATOM 3000 O O . TRP A 1 194 ? -4.022 1.038 0.129 1.00 5.82 194 TRP A O 1
ATOM 3021 N N . ARG A 1 195 ? -4.487 1.217 2.345 1.00 5.58 195 ARG A N 1
ATOM 3022 C CA . ARG A 1 195 ? -4.975 -0.173 2.358 1.00 5.85 195 ARG A CA 1
ATOM 3023 C C . ARG A 1 195 ? -6.214 -0.318 1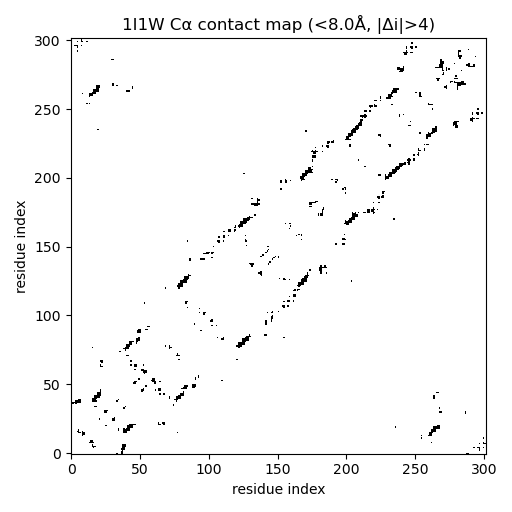.479 1.00 5.90 195 ARG A C 1
ATOM 3024 O O . ARG A 1 195 ? -6.357 -1.369 0.776 1.00 6.86 195 ARG A O 1
ATOM 3042 N N . ALA A 1 196 ? -7.110 0.652 1.449 1.00 5.96 196 ALA A N 1
ATOM 3043 C CA . ALA A 1 196 ? -8.294 0.568 0.589 1.00 6.49 196 ALA A CA 1
ATOM 3044 C C . ALA A 1 196 ? -7.909 0.556 -0.882 1.00 6.87 196 ALA A C 1
ATOM 3045 O O . ALA A 1 196 ? -8.670 -0.053 -1.677 1.00 9.72 196 ALA A O 1
ATOM 3052 N N . ALA A 1 197 ? -6.769 1.114 -1.235 1.00 6.25 197 ALA A N 1
ATOM 3053 C CA . ALA A 1 197 ? -6.219 1.114 -2.581 1.00 6.72 197 ALA A CA 1
ATOM 3054 C C . ALA A 1 197 ? -5.439 -0.158 -2.881 1.00 7.61 197 ALA A C 1
ATOM 3055 O O . ALA A 1 197 ? -4.953 -0.321 -4.015 1.00 9.29 197 ALA A O 1
ATOM 3062 N N . GLY A 1 198 ? -5.294 -1.044 -1.937 1.00 7.64 198 GLY A N 1
ATOM 3063 C CA . GLY A 1 198 ? -4.622 -2.365 -2.085 1.00 9.06 198 GLY A CA 1
ATOM 3064 C C . GLY A 1 198 ? -3.150 -2.331 -1.643 1.00 8.05 198 GLY A C 1
ATOM 3065 O O . GLY A 1 198 ? -2.456 -3.333 -1.900 1.00 9.90 198 GLY A O 1
ATOM 3069 N N . VAL A 1 199 ? -2.673 -1.284 -1.005 1.00 6.70 199 VAL A N 1
ATOM 3070 C CA . VAL A 1 199 ? -1.265 -1.304 -0.540 1.00 6.18 199 VAL A CA 1
ATOM 3071 C C . VAL A 1 199 ? -1.151 -2.246 0.642 1.00 5.58 199 VAL A C 1
ATOM 3072 O O . VAL A 1 199 ? -1.925 -2.131 1.608 1.00 6.57 199 VAL A O 1
ATOM 3085 N N . PRO A 1 200 ? -0.161 -3.140 0.651 1.00 5.78 200 PRO A N 1
ATOM 3086 C CA . PRO A 1 200 ? -0.039 -4.150 1.727 1.00 5.72 200 PRO A CA 1
ATOM 3087 C C . PRO A 1 200 ? 0.696 -3.608 2.949 1.00 5.06 200 PRO A C 1
ATOM 3088 O O . PRO A 1 200 ? 1.853 -3.865 3.204 1.00 12.57 200 PRO A O 1
ATOM 3099 N N . ILE A 1 201 ? -0.013 -2.894 3.800 1.00 6.75 201 ILE A N 1
ATOM 3100 C CA . ILE A 1 201 ? 0.501 -2.360 5.050 1.00 6.07 201 ILE A CA 1
ATOM 3101 C C . ILE A 1 201 ? -0.088 -3.230 6.178 1.00 5.65 201 ILE A C 1
ATOM 3102 O O . ILE A 1 201 ? -1.287 -3.167 6.457 1.00 7.38 201 ILE A O 1
ATOM 3118 N N . ASP A 1 202 ? 0.753 -4.034 6.813 1.00 4.50 202 ASP A N 1
ATOM 3119 C CA . ASP A 1 202 ? 0.301 -4.944 7.878 1.00 4.60 202 ASP A CA 1
ATOM 3120 C C . ASP A 1 202 ? 0.348 -4.307 9.265 1.00 4.14 202 ASP A C 1
ATOM 3121 O O . ASP A 1 202 ? -0.323 -4.844 10.166 1.00 5.06 202 ASP A O 1
ATOM 3130 N N . GLY A 1 203 ? 1.121 -3.279 9.460 1.00 4.15 203 GLY A N 1
ATOM 3131 C CA . GLY A 1 203 ? 1.346 -2.728 10.782 1.00 4.10 203 GLY A CA 1
ATOM 3132 C C . GLY A 1 203 ? 1.578 -1.240 10.781 1.00 3.87 203 GLY A C 1
ATOM 3133 O O . GLY A 1 203 ? 2.182 -0.699 9.860 1.00 4.19 203 GLY A O 1
ATOM 3137 N N . ILE A 1 204 ? 1.133 -0.579 11.874 1.00 3.75 204 ILE A N 1
ATOM 3138 C CA . ILE A 1 204 ? 1.590 0.738 12.236 1.00 3.71 204 ILE A CA 1
ATOM 3139 C C . ILE A 1 204 ? 2.480 0.595 13.482 1.00 3.65 204 ILE A C 1
ATOM 3140 O O . ILE A 1 204 ? 2.074 0.014 14.485 1.00 4.13 204 ILE A O 1
ATOM 3156 N N . GLY A 1 205 ? 3.713 1.102 13.342 1.00 3.58 205 GLY A N 1
ATOM 3157 C CA . GLY A 1 205 ? 4.656 1.149 14.445 1.00 3.56 205 GLY A CA 1
ATOM 3158 C C . GLY A 1 205 ? 4.666 2.545 15.023 1.00 3.60 205 GLY A C 1
ATOM 3159 O O . GLY A 1 205 ? 4.809 3.543 14.279 1.00 4.24 205 GLY A O 1
ATOM 3163 N N . SER A 1 206 ? 4.551 2.625 16.354 1.00 3.49 206 SER A N 1
ATOM 3164 C CA . SER A 1 206 ? 4.582 3.877 17.064 1.00 3.31 206 SER A CA 1
ATOM 3165 C C . SER A 1 206 ? 5.862 3.899 17.898 1.00 3.46 206 SER A C 1
ATOM 3166 O O . SER A 1 206 ? 6.002 3.114 18.871 1.00 3.51 206 SER A O 1
ATOM 3174 N N . GLN A 1 207 ? 6.809 4.759 17.547 1.00 3.47 207 GLN A N 1
ATOM 3175 C CA . GLN A 1 207 ? 8.120 4.745 18.180 1.00 3.46 207 GLN A CA 1
ATOM 3176 C C . GLN A 1 207 ? 8.020 4.953 19.682 1.00 3.48 207 GLN A C 1
ATOM 3177 O O . GLN A 1 207 ? 8.663 4.245 20.460 1.00 3.79 207 GLN A O 1
ATOM 3191 N N . THR A 1 208 ? 7.187 5.919 20.121 1.00 3.35 208 THR A N 1
ATOM 3192 C CA . THR A 1 208 ? 6.921 6.116 21.553 1.00 3.36 208 THR A CA 1
ATOM 3193 C C . THR A 1 208 ? 8.185 6.617 22.297 1.00 3.61 208 THR A C 1
ATOM 3194 O O . THR A 1 208 ? 8.569 6.067 23.339 1.00 3.82 208 THR A O 1
ATOM 3205 N N . HIS A 1 209 ? 8.791 7.674 21.742 1.00 3.90 209 HIS A N 1
ATOM 3206 C CA . HIS A 1 209 ? 9.867 8.391 22.437 1.00 4.31 209 HIS A CA 1
ATOM 3207 C C . HIS A 1 209 ? 9.231 9.478 23.296 1.00 4.75 209 HIS A C 1
ATOM 3208 O O . HIS A 1 209 ? 8.816 10.532 22.772 1.00 6.18 209 HIS A O 1
ATOM 3222 N N . LEU A 1 210 ? 9.066 9.199 24.592 1.00 4.58 210 LEU A N 1
ATOM 3223 C CA . LEU A 1 210 ? 8.245 9.994 25.465 1.00 4.78 210 LEU A CA 1
ATOM 3224 C C . LEU A 1 210 ? 9.039 10.917 26.397 1.00 5.01 210 LEU A C 1
ATOM 3225 O O . LEU A 1 210 ? 10.186 10.620 26.766 1.00 5.31 210 LEU A O 1
ATOM 3241 N N . SER A 1 211 ? 8.381 11.978 26.804 1.00 6.09 211 SER A N 1
ATOM 3242 C CA . SER A 1 211 ? 8.822 12.801 27.898 1.00 7.08 211 SER A CA 1
ATOM 3243 C C . SER A 1 211 ? 8.088 12.336 29.219 1.00 7.31 211 SER A C 1
ATOM 3244 O O . SER A 1 211 ? 7.091 11.596 29.217 1.00 8.24 211 SER A O 1
ATOM 3252 N N . ALA A 1 212 ? 8.636 12.854 30.330 1.00 10.14 212 ALA A N 1
ATOM 3253 C CA . ALA A 1 212 ? 8.044 12.409 31.612 1.00 9.63 212 ALA A CA 1
ATOM 3254 C C . ALA A 1 212 ? 6.569 12.854 31.769 1.00 9.78 212 ALA A C 1
ATOM 3255 O O . ALA A 1 212 ? 6.270 14.010 31.550 1.00 13.38 212 ALA A O 1
ATOM 3262 N N . GLY A 1 213 ? 5.758 11.885 32.144 1.00 9.04 213 GLY A N 1
ATOM 3263 C CA . GLY A 1 213 ? 4.309 12.088 32.290 1.00 10.26 213 GLY A CA 1
ATOM 3264 C C . GLY A 1 213 ? 3.479 11.890 31.120 1.00 8.63 213 GLY A C 1
ATOM 3265 O O . GLY A 1 213 ? 2.189 11.916 31.143 1.00 10.29 213 GLY A O 1
ATOM 3269 N N . GLN A 1 214 ? 4.076 11.602 29.894 1.00 7.24 214 GLN A N 1
ATOM 3270 C CA . GLN A 1 214 ? 3.381 11.505 28.718 1.00 6.87 214 GLN A CA 1
ATOM 3271 C C . GLN A 1 214 ? 2.764 10.068 28.471 1.00 5.98 214 GLN A C 1
ATOM 3272 O O . GLN A 1 214 ? 1.915 9.952 27.579 1.00 7.17 214 GLN A O 1
ATOM 3286 N N . GLY A 1 215 ? 3.190 9.092 29.160 1.00 5.87 215 GLY A N 1
ATOM 3287 C CA . GLY A 1 215 ? 2.707 7.794 28.883 1.00 6.64 215 GLY A CA 1
ATOM 3288 C C . GLY A 1 215 ? 1.188 7.614 28.941 1.00 5.50 215 GLY A C 1
ATOM 3289 O O . GLY A 1 215 ? 0.608 6.814 28.198 1.00 5.54 215 GLY A O 1
ATOM 3293 N N . ALA A 1 216 ? 0.514 8.358 29.826 1.00 5.53 216 ALA A N 1
ATOM 3294 C CA . ALA A 1 216 ? -0.902 8.246 29.959 1.00 5.43 216 ALA A CA 1
ATOM 3295 C C . ALA A 1 216 ? -1.620 8.464 28.650 1.00 5.43 216 ALA A C 1
ATOM 3296 O O . ALA A 1 216 ? -2.695 7.884 28.401 1.00 5.77 216 ALA A O 1
ATOM 3303 N N . SER A 1 217 ? -1.091 9.320 27.759 1.00 5.28 217 SER A N 1
ATOM 3304 C CA . SER A 1 217 ? -1.721 9.627 26.530 1.00 5.66 217 SER A CA 1
ATOM 3305 C C . SER A 1 217 ? -1.764 8.458 25.575 1.00 4.82 217 SER A C 1
ATOM 3306 O O . SER A 1 217 ? -2.675 8.359 24.693 1.00 5.07 217 SER A O 1
ATOM 3313 N N . VAL A 1 218 ? -0.833 7.526 25.701 1.00 4.78 218 VAL A N 1
ATOM 3314 C CA . VAL A 1 218 ? -0.752 6.359 24.815 1.00 4.59 218 VAL A CA 1
ATOM 3315 C C . VAL A 1 218 ? -1.998 5.479 25.039 1.00 4.33 218 VAL A C 1
ATOM 3316 O O . VAL A 1 218 ? -2.401 4.744 24.117 1.00 4.68 218 VAL A O 1
ATOM 3329 N N . LEU A 1 219 ? -2.616 5.502 26.215 1.00 4.72 219 LEU A N 1
ATOM 3330 C CA . LEU A 1 219 ? -3.807 4.721 26.460 1.00 4.85 219 LEU A CA 1
ATOM 3331 C C . LEU A 1 219 ? -4.941 5.075 25.487 1.00 5.19 219 LEU A C 1
ATOM 3332 O O . LEU A 1 219 ? -5.751 4.233 25.198 1.00 6.44 219 LEU A O 1
ATOM 3348 N N . GLN A 1 220 ? -5.001 6.327 25.016 1.00 5.03 220 GLN A N 1
ATOM 3349 C CA . GLN A 1 220 ? -5.971 6.744 24.005 1.00 5.68 220 GLN A CA 1
ATOM 3350 C C . GLN A 1 220 ? -5.384 6.695 22.595 1.00 5.14 220 GLN A C 1
ATOM 3351 O O . GLN A 1 220 ? -6.082 6.417 21.615 1.00 6.08 220 GLN A O 1
ATOM 3365 N N . ALA A 1 221 ? -4.088 7.011 22.445 1.00 4.75 221 ALA A N 1
ATOM 3366 C CA . ALA A 1 221 ? -3.539 7.059 21.080 1.00 4.80 221 ALA A CA 1
ATOM 3367 C C . ALA A 1 221 ? -3.423 5.686 20.445 1.00 4.40 221 ALA A C 1
ATOM 3368 O O . ALA A 1 221 ? -3.673 5.540 19.251 1.00 5.12 221 ALA A O 1
ATOM 3375 N N . LEU A 1 222 ? -3.035 4.652 21.222 1.00 4.09 222 LEU A N 1
ATOM 3376 C CA . LEU A 1 222 ? -2.796 3.356 20.596 1.00 4.22 222 LEU A CA 1
ATOM 3377 C C . LEU A 1 222 ? -4.087 2.737 20.070 1.00 4.16 222 LEU A C 1
ATOM 3378 O O . LEU A 1 222 ? -4.077 2.232 18.949 1.00 4.70 222 LEU A O 1
ATOM 3394 N N . PRO A 1 223 ? -5.212 2.780 20.798 1.00 4.50 223 PRO A N 1
ATOM 3395 C CA . PRO A 1 223 ? -6.447 2.284 20.166 1.00 5.27 223 PRO A CA 1
ATOM 3396 C C . PRO A 1 223 ? -6.813 3.080 18.934 1.00 5.23 223 PRO A C 1
ATOM 3397 O O . PRO A 1 223 ? -7.404 2.524 17.985 1.00 5.78 223 PRO A O 1
ATOM 3408 N N . LEU A 1 224 ? -6.521 4.384 18.908 1.00 5.03 224 LEU A N 1
ATOM 3409 C CA . LEU A 1 224 ? -6.796 5.127 17.664 1.00 5.44 224 LEU A CA 1
ATOM 3410 C C . LEU A 1 224 ? -5.929 4.643 16.523 1.00 5.18 224 LEU A C 1
ATOM 3411 O O . LEU A 1 224 ? -6.422 4.420 15.411 1.00 5.54 224 LEU A O 1
ATOM 3427 N N . LEU A 1 225 ? -4.630 4.415 16.766 1.00 4.68 225 LEU A N 1
ATOM 3428 C CA . LEU A 1 225 ? -3.814 3.833 15.701 1.00 4.61 225 LEU A CA 1
ATOM 3429 C C . LEU A 1 225 ? -4.377 2.491 15.236 1.00 4.80 225 LEU A C 1
ATOM 3430 O O . LEU A 1 225 ? -4.382 2.230 14.008 1.00 5.47 225 LEU A O 1
ATOM 3446 N N . ALA A 1 226 ? -4.851 1.656 16.153 1.00 4.55 226 ALA A N 1
ATOM 3447 C CA . ALA A 1 226 ? -5.388 0.361 15.795 1.00 5.12 226 ALA A CA 1
ATOM 3448 C C . ALA A 1 226 ? -6.651 0.467 14.946 1.00 5.26 226 ALA A C 1
ATOM 3449 O O . ALA A 1 226 ? -7.008 -0.479 14.239 1.00 6.95 226 ALA A O 1
ATOM 3456 N N . SER A 1 227 ? -7.333 1.610 15.001 1.00 5.44 227 SER A N 1
ATOM 3457 C CA . SER A 1 227 ? -8.568 1.814 14.227 1.00 5.88 227 SER A CA 1
ATOM 3458 C C . SER A 1 227 ? -8.321 1.971 12.755 1.00 6.03 227 SER A C 1
ATOM 3459 O O . SER A 1 227 ? -9.290 1.939 11.957 1.00 7.49 227 SER A O 1
ATOM 3467 N N . ALA A 1 228 ? -7.083 2.075 12.309 1.00 5.98 228 ALA A N 1
ATOM 3468 C CA . ALA A 1 228 ? -6.773 2.115 10.876 1.00 6.26 228 ALA A CA 1
ATOM 3469 C C . ALA A 1 228 ? -6.975 0.793 10.195 1.00 6.94 228 ALA A C 1
ATOM 3470 O O . ALA A 1 228 ? -6.996 0.749 8.972 1.00 9.40 228 ALA A O 1
ATOM 3477 N N . GLY A 1 229 ? -7.129 -0.284 10.990 1.00 7.09 229 GLY A N 1
ATOM 3478 C CA . GLY A 1 229 ? -7.443 -1.547 10.430 1.00 8.51 229 GLY A CA 1
ATOM 3479 C C . GLY A 1 229 ? -6.283 -2.425 9.999 1.00 7.30 229 GLY A C 1
ATOM 3480 O O . GLY A 1 229 ? -6.494 -3.477 9.368 1.00 8.32 229 GLY A O 1
ATOM 3484 N N . THR A 1 230 ? -5.068 -2.063 10.358 1.00 6.07 230 THR A N 1
ATOM 3485 C CA . THR A 1 230 ? -3.971 -2.984 10.128 1.00 5.60 230 THR A CA 1
ATOM 3486 C C . THR A 1 230 ? -4.089 -4.200 11.035 1.00 5.34 230 THR A C 1
ATOM 3487 O O . THR A 1 230 ? -4.547 -4.117 12.185 1.00 6.61 230 THR A O 1
ATOM 3498 N N . PRO A 1 231 ? -3.608 -5.355 10.579 1.00 5.07 231 PRO A N 1
ATOM 3499 C CA . PRO A 1 231 ? -3.626 -6.537 11.444 1.00 6.28 231 PRO A CA 1
ATOM 3500 C C . PRO A 1 231 ? -2.835 -6.344 12.742 1.00 4.96 231 PRO A C 1
ATOM 3501 O O . PRO A 1 231 ? -3.177 -6.956 13.762 1.00 6.30 231 PRO A O 1
ATOM 3512 N N . GLU A 1 232 ? -1.793 -5.537 12.706 1.00 4.61 232 GLU A N 1
ATOM 3513 C CA . GLU A 1 232 ? -0.944 -5.300 13.884 1.00 4.38 232 GLU A CA 1
ATOM 3514 C C . GLU A 1 232 ? -0.728 -3.812 14.121 1.00 3.98 232 GLU A C 1
ATOM 3515 O O . GLU A 1 232 ? -0.654 -3.017 13.177 1.00 4.32 232 GLU A O 1
ATOM 3527 N N . VAL A 1 233 ? -0.462 -3.489 15.389 1.00 3.61 233 VAL A N 1
ATOM 3528 C CA . VAL A 1 233 ? 0.261 -2.285 15.745 1.00 3.84 233 VAL A CA 1
ATOM 3529 C C . VAL A 1 233 ? 1.372 -2.737 16.702 1.00 3.49 233 VAL A C 1
ATOM 3530 O O . VAL A 1 233 ? 1.332 -3.835 17.242 1.00 3.99 233 VAL A O 1
ATOM 3543 N N . ALA A 1 234 ? 2.351 -1.851 16.948 1.00 3.48 234 ALA A N 1
ATOM 3544 C CA . ALA A 1 234 ? 3.383 -2.193 17.913 1.00 3.63 234 ALA A CA 1
ATOM 3545 C C . ALA A 1 234 ? 3.971 -0.913 18.444 1.00 3.46 234 ALA A C 1
ATOM 3546 O O . ALA A 1 234 ? 4.029 0.133 17.755 1.00 3.89 234 ALA A O 1
ATOM 3553 N N . ILE A 1 235 ? 4.479 -0.988 19.687 1.00 3.56 235 ILE A N 1
ATOM 3554 C CA . ILE A 1 235 ? 5.290 0.068 20.286 1.00 3.29 235 ILE A CA 1
ATOM 3555 C C . ILE A 1 235 ? 6.748 -0.293 19.913 1.00 3.39 235 ILE A C 1
ATOM 3556 O O . ILE A 1 235 ? 7.219 -1.365 20.311 1.00 3.60 235 ILE A O 1
ATOM 3572 N N . THR A 1 236 ? 7.401 0.524 19.074 1.00 3.35 236 THR A N 1
ATOM 3573 C CA . THR A 1 236 ? 8.603 0.080 18.400 1.00 3.24 236 THR A CA 1
ATOM 3574 C C . THR A 1 236 ? 9.920 0.616 18.969 1.00 3.25 236 THR A C 1
ATOM 3575 O O . THR A 1 236 ? 10.947 -0.031 18.696 1.00 3.67 236 THR A O 1
ATOM 3586 N N . GLU A 1 237 ? 9.935 1.756 19.646 1.00 3.60 237 GLU A N 1
ATOM 3587 C CA . GLU A 1 237 ? 11.191 2.365 20.044 1.00 3.67 237 GLU A CA 1
ATOM 3588 C C . GLU A 1 237 ? 11.037 3.064 21.413 1.00 3.74 237 GLU A C 1
ATOM 3589 O O . GLU A 1 237 ? 11.529 4.175 21.628 1.00 4.34 237 GLU A O 1
ATOM 3601 N N . LEU A 1 238 ? 10.366 2.380 22.349 1.00 3.79 238 LEU A N 1
ATOM 3602 C CA . LEU A 1 238 ? 10.000 3.032 23.582 1.00 3.90 238 LEU A CA 1
ATOM 3603 C C . LEU A 1 238 ? 11.230 3.451 24.391 1.00 3.83 238 LEU A C 1
ATOM 3604 O O . LEU A 1 238 ? 12.142 2.667 24.674 1.00 4.02 238 LEU A O 1
ATOM 3620 N N . ASP A 1 239 ? 11.179 4.706 24.842 1.00 3.77 239 ASP A N 1
ATOM 3621 C CA . ASP A 1 239 ? 12.043 5.188 25.906 1.00 3.81 239 ASP A CA 1
ATOM 3622 C C . ASP A 1 239 ? 11.317 6.380 26.504 1.00 3.74 239 ASP A C 1
ATOM 3623 O O . ASP A 1 239 ? 10.401 6.952 25.898 1.00 4.28 239 ASP A O 1
ATOM 3632 N N . VAL A 1 240 ? 11.695 6.746 27.761 1.00 3.95 240 VAL A N 1
ATOM 3633 C CA . VAL A 1 240 ? 10.927 7.776 28.477 1.00 3.90 240 VAL A CA 1
ATOM 3634 C C . VAL A 1 240 ? 11.923 8.598 29.249 1.00 3.97 240 VAL A C 1
ATOM 3635 O O . VAL A 1 240 ? 12.594 8.077 30.158 1.00 4.43 240 VAL A O 1
ATOM 3648 N N . ALA A 1 241 ? 12.017 9.891 28.977 1.00 4.53 241 ALA A N 1
ATOM 3649 C CA . ALA A 1 241 ? 12.899 10.766 29.781 1.00 4.63 241 ALA A CA 1
ATOM 3650 C C . ALA A 1 241 ? 12.569 10.599 31.240 1.00 5.20 241 ALA A C 1
ATOM 3651 O O . ALA A 1 241 ? 11.367 10.726 31.626 1.00 5.76 241 ALA A O 1
ATOM 3658 N N . GLY A 1 242 ? 13.558 10.337 32.061 1.00 5.39 242 GLY A N 1
ATOM 3659 C CA . GLY A 1 242 ? 13.380 10.106 33.480 1.00 6.32 242 GLY A CA 1
ATOM 3660 C C . GLY A 1 242 ? 13.007 8.672 33.881 1.00 5.40 242 GLY A C 1
ATOM 3661 O O . GLY A 1 242 ? 13.115 8.307 35.057 1.00 6.85 242 GLY A O 1
ATOM 3665 N N . ALA A 1 243 ? 12.513 7.891 32.940 1.00 4.93 243 ALA A N 1
ATOM 3666 C CA . ALA A 1 243 ? 12.181 6.480 33.149 1.00 4.93 243 ALA A CA 1
ATOM 3667 C C . ALA A 1 243 ? 11.202 6.260 34.294 1.00 4.76 243 ALA A C 1
ATOM 3668 O O . ALA A 1 243 ? 11.275 5.253 35.018 1.00 5.24 243 ALA A O 1
ATOM 3675 N N . SER A 1 244 ? 10.188 7.118 34.431 1.00 4.87 244 SER A N 1
ATOM 3676 C CA . SER A 1 244 ? 9.204 6.890 35.473 1.00 5.06 244 SER A CA 1
ATOM 3677 C C . SER A 1 244 ? 8.452 5.599 35.235 1.00 4.61 244 SER A C 1
ATOM 3678 O O . SER A 1 244 ? 7.952 5.313 34.121 1.00 5.04 244 SER A O 1
ATOM 3686 N N . SER A 1 245 ? 8.261 4.835 36.311 1.00 4.65 245 SER A N 1
ATOM 3687 C CA . SER A 1 245 ? 7.424 3.671 36.271 1.00 4.52 245 SER A CA 1
ATOM 3688 C C . SER A 1 245 ? 6.022 3.967 35.802 1.00 4.41 245 SER A C 1
ATOM 3689 O O . SER A 1 245 ? 5.370 3.128 35.195 1.00 5.11 245 SER A O 1
ATOM 3697 N N . THR A 1 246 ? 5.500 5.164 36.142 1.00 4.28 246 THR A N 1
ATOM 3698 C CA . THR A 1 246 ? 4.131 5.476 35.766 1.00 4.16 246 THR A CA 1
ATOM 3699 C C . THR A 1 246 ? 3.995 5.515 34.249 1.00 4.31 246 THR A C 1
ATOM 3700 O O . THR A 1 246 ? 3.025 5.030 33.670 1.00 4.41 246 THR A O 1
ATOM 3711 N N . ASP A 1 247 ? 4.967 6.163 33.584 1.00 4.37 247 ASP A N 1
ATOM 3712 C CA . ASP A 1 247 ? 4.963 6.246 32.122 1.00 4.49 247 ASP A CA 1
ATOM 3713 C C . ASP A 1 247 ? 5.098 4.885 31.498 1.00 4.43 247 ASP A C 1
ATOM 3714 O O . ASP A 1 247 ? 4.367 4.514 30.560 1.00 4.75 247 ASP A O 1
ATOM 3723 N N . TYR A 1 248 ? 6.083 4.091 31.981 1.00 4.31 248 TYR A N 1
ATOM 3724 C CA . TYR A 1 248 ? 6.319 2.761 31.400 1.00 4.30 248 TYR A CA 1
ATOM 3725 C C . TYR A 1 248 ? 5.113 1.857 31.594 1.00 4.33 248 TYR A C 1
ATOM 3726 O O . TYR A 1 248 ? 4.722 1.137 30.649 1.00 4.85 248 TYR A O 1
ATOM 3744 N N . VAL A 1 249 ? 4.530 1.813 32.801 1.00 4.12 249 VAL A N 1
ATOM 3745 C CA . VAL A 1 249 ? 3.381 0.976 33.035 1.00 4.04 249 VAL A CA 1
ATOM 3746 C C . VAL A 1 249 ? 2.199 1.425 32.148 1.00 3.87 249 VAL A C 1
ATOM 3747 O O . VAL A 1 249 ? 1.455 0.553 31.634 1.00 4.42 249 VAL A O 1
ATOM 3760 N N . ASN A 1 250 ? 2.020 2.704 31.945 1.00 3.91 250 ASN A N 1
ATOM 3761 C CA . ASN A 1 250 ? 0.945 3.180 31.067 1.00 3.87 250 ASN A CA 1
ATOM 3762 C C . ASN A 1 250 ? 1.118 2.655 29.630 1.00 4.03 250 ASN A C 1
ATOM 3763 O O . ASN A 1 250 ? 0.147 2.236 29.014 1.00 4.30 250 ASN A O 1
ATOM 3774 N N . VAL A 1 251 ? 2.345 2.691 29.099 1.00 3.98 251 VAL A N 1
ATOM 3775 C CA . VAL A 1 251 ? 2.534 2.197 27.741 1.00 3.87 251 VAL A CA 1
ATOM 3776 C C . VAL A 1 251 ? 2.283 0.708 27.666 1.00 3.81 251 VAL A C 1
ATOM 3777 O O . VAL A 1 251 ? 1.664 0.191 26.712 1.00 4.21 251 VAL A O 1
ATOM 3790 N N . VAL A 1 252 ? 2.779 -0.057 28.664 1.00 3.89 252 VAL A N 1
ATOM 3791 C CA . VAL A 1 252 ? 2.529 -1.491 28.699 1.00 4.21 252 VAL A CA 1
ATOM 3792 C C . VAL A 1 252 ? 1.029 -1.750 28.733 1.00 4.03 252 VAL A C 1
ATOM 3793 O O . VAL A 1 252 ? 0.519 -2.597 27.965 1.00 4.35 252 VAL A O 1
ATOM 3806 N N . ASN A 1 253 ? 0.294 -1.052 29.591 1.00 3.99 253 ASN A N 1
ATOM 3807 C CA . ASN A 1 253 ? -1.138 -1.258 29.674 1.00 4.04 253 ASN A CA 1
ATOM 3808 C C . ASN A 1 253 ? -1.850 -0.881 28.378 1.00 3.95 253 ASN A C 1
ATOM 3809 O O . ASN A 1 253 ? -2.818 -1.570 28.005 1.00 4.23 253 ASN A O 1
ATOM 3820 N N . ALA A 1 254 ? -1.396 0.165 27.697 1.00 3.93 254 ALA A N 1
ATOM 3821 C CA . ALA A 1 254 ? -1.994 0.486 26.400 1.00 3.84 254 ALA A CA 1
ATOM 3822 C C . ALA A 1 254 ? -1.872 -0.693 25.445 1.00 3.65 254 ALA A C 1
ATOM 3823 O O . ALA A 1 254 ? -2.828 -1.077 24.760 1.00 4.37 254 ALA A O 1
ATOM 3830 N N . CYS A 1 255 ? -0.657 -1.290 25.363 1.00 3.65 255 CYS A N 1
ATOM 3831 C CA . CYS A 1 255 ? -0.500 -2.448 24.507 1.00 3.99 255 CYS A CA 1
ATOM 3832 C C . CYS A 1 255 ? -1.387 -3.611 24.948 1.00 3.72 255 CYS A C 1
ATOM 3833 O O . CYS A 1 255 ? -2.042 -4.260 24.119 1.00 4.10 255 CYS A O 1
ATOM 3840 N N . LEU A 1 256 ? -1.440 -3.891 26.259 1.00 3.84 256 LEU A N 1
ATOM 3841 C CA . LEU A 1 256 ? -2.338 -4.945 26.736 1.00 4.14 256 LEU A CA 1
ATOM 3842 C C . LEU A 1 256 ? -3.780 -4.685 26.328 1.00 4.08 256 LEU A C 1
ATOM 3843 O O . LEU A 1 256 ? -4.510 -5.628 26.015 1.00 5.38 256 LEU A O 1
ATOM 3859 N N . ASN A 1 257 ? -4.203 -3.427 26.368 1.00 4.28 257 ASN A N 1
ATOM 3860 C CA . ASN A 1 257 ? -5.586 -3.082 26.058 1.00 4.18 257 ASN A CA 1
ATOM 3861 C C . ASN A 1 257 ? -5.936 -3.218 24.604 1.00 4.65 257 ASN A C 1
ATOM 3862 O O . ASN A 1 257 ? -7.125 -3.339 24.263 1.00 7.82 257 ASN A O 1
ATOM 3873 N N . VAL A 1 258 ? -4.968 -3.171 23.697 1.00 4.27 258 VAL A N 1
ATOM 3874 C CA . VAL A 1 258 ? -5.187 -3.158 22.256 1.00 4.34 258 VAL A CA 1
ATOM 3875 C C . VAL A 1 258 ? -4.825 -4.535 21.721 1.00 4.31 258 VAL A C 1
ATOM 3876 O O . VAL A 1 258 ? -3.643 -4.917 21.681 1.00 4.48 258 VAL A O 1
ATOM 3889 N N . SER A 1 259 ? -5.816 -5.352 21.329 1.00 5.32 259 SER A N 1
ATOM 3890 C CA . SER A 1 259 ? -5.501 -6.713 20.968 1.00 5.71 259 SER A CA 1
ATOM 3891 C C . SER A 1 259 ? -4.538 -6.775 19.795 1.00 5.49 259 SER A C 1
ATOM 3892 O O . SER A 1 259 ? -3.711 -7.703 19.738 1.00 6.92 259 SER A O 1
ATOM 3900 N N . SER A 1 260 ? -4.622 -5.845 18.849 1.00 5.20 260 SER A N 1
ATOM 3901 C CA . SER A 1 260 ? -3.713 -5.897 17.691 1.00 5.30 260 SER A CA 1
ATOM 3902 C C . SER A 1 260 ? -2.303 -5.427 18.019 1.00 4.31 260 SER A C 1
ATOM 3903 O O . SER A 1 260 ? -1.435 -5.538 17.141 1.00 4.56 260 SER A O 1
ATOM 3911 N N . CYS A 1 261 ? -2.054 -4.934 19.238 1.00 4.08 261 CYS A N 1
ATOM 3912 C CA . CYS A 1 261 ? -0.686 -4.608 19.639 1.00 3.68 261 CYS A CA 1
ATOM 3913 C C . CYS A 1 261 ? 0.051 -5.907 19.939 1.00 3.96 261 CYS A C 1
ATOM 3914 O O . CYS A 1 261 ? -0.257 -6.601 20.920 1.00 5.08 261 CYS A O 1
ATOM 3921 N N . VAL A 1 262 ? 1.031 -6.258 19.099 1.00 3.75 262 VAL A N 1
ATOM 3922 C CA . VAL A 1 262 ? 1.722 -7.513 19.230 1.00 3.69 262 VAL A CA 1
ATOM 3923 C C . VAL A 1 262 ? 2.836 -7.466 20.286 1.00 3.75 262 VAL A C 1
ATOM 3924 O O . VAL A 1 262 ? 3.274 -8.523 20.743 1.00 4.31 262 VAL A O 1
ATOM 3937 N N . GLY A 1 263 ? 3.325 -6.279 20.621 1.00 4.16 263 GLY A N 1
ATOM 3938 C CA . GLY A 1 263 ? 4.432 -6.233 21.547 1.00 5.61 263 GLY A CA 1
ATOM 3939 C C . GLY A 1 263 ? 5.052 -4.850 21.578 1.00 3.80 263 GLY A C 1
ATOM 3940 O O . GLY A 1 263 ? 4.611 -3.900 20.972 1.00 3.99 263 GLY A O 1
ATOM 3944 N N . ILE A 1 264 ? 6.143 -4.823 22.383 1.00 3.58 264 ILE A N 1
ATOM 3945 C CA . ILE A 1 264 ? 6.847 -3.610 22.743 1.00 3.45 264 ILE A CA 1
ATOM 3946 C C . ILE A 1 264 ? 8.340 -3.853 22.525 1.00 3.42 264 ILE A C 1
ATOM 3947 O O . ILE A 1 264 ? 8.839 -4.890 22.964 1.00 3.94 264 ILE A O 1
ATOM 3963 N N . THR A 1 265 ? 9.011 -2.885 21.922 1.00 3.44 265 THR A N 1
ATOM 3964 C CA . THR A 1 265 ? 10.478 -2.829 21.858 1.00 3.43 265 THR A CA 1
ATOM 3965 C C . THR A 1 265 ? 10.909 -1.563 22.549 1.00 3.55 265 THR A C 1
ATOM 3966 O O . THR A 1 265 ? 10.438 -0.490 22.204 1.00 4.39 265 THR A O 1
ATOM 3977 N N . VAL A 1 266 ? 11.842 -1.704 23.507 1.00 3.54 266 VAL A N 1
ATOM 3978 C CA . VAL A 1 266 ? 12.461 -0.576 24.200 1.00 3.60 266 VAL A CA 1
ATOM 3979 C C . VAL A 1 266 ? 13.773 -0.250 23.457 1.00 3.86 266 VAL A C 1
ATOM 3980 O O . VAL A 1 266 ? 14.494 -1.149 23.005 1.00 4.10 266 VAL A O 1
ATOM 3989 N N . TRP A 1 267 ? 14.083 1.066 23.341 1.00 3.93 267 TRP A N 1
ATOM 3990 C CA . TRP A 1 267 ? 15.148 1.477 22.434 1.00 4.11 267 TRP A CA 1
ATOM 3991 C C . TRP A 1 267 ? 16.554 1.470 23.098 1.00 3.88 267 TRP A C 1
ATOM 3992 O O . TRP A 1 267 ? 17.232 2.495 23.208 1.00 4.53 267 TRP A O 1
ATOM 4013 N N . GLY A 1 268 ? 16.973 0.271 23.478 1.00 4.08 268 GLY A N 1
ATOM 4014 C CA . GLY A 1 268 ? 18.268 -0.001 24.065 1.00 4.09 268 GLY A CA 1
ATOM 4015 C C . GLY A 1 268 ? 18.121 -0.694 25.400 1.00 4.00 268 GLY A C 1
ATOM 4016 O O . GLY A 1 268 ? 17.025 -0.856 25.940 1.00 4.67 268 GLY A O 1
ATOM 4020 N N . VAL A 1 269 ? 19.286 -1.106 25.939 1.00 3.89 269 VAL A N 1
ATOM 4021 C CA . VAL A 1 269 ? 19.353 -1.802 27.220 1.00 4.10 269 VAL A CA 1
ATOM 4022 C C . VAL A 1 269 ? 19.678 -0.828 28.351 1.00 3.93 269 VAL A C 1
ATOM 4023 O O . VAL A 1 269 ? 18.849 -0.573 29.230 1.00 4.62 269 VAL A O 1
ATOM 4036 N N . ALA A 1 270 ? 20.927 -0.302 28.384 1.00 4.39 270 ALA A N 1
ATOM 4037 C CA . ALA A 1 270 ? 21.391 0.482 29.531 1.00 4.32 270 ALA A CA 1
ATOM 4038 C C . ALA A 1 270 ? 21.473 1.956 29.184 1.00 4.46 270 ALA A C 1
ATOM 4039 O O . ALA A 1 270 ? 21.944 2.377 28.120 1.00 4.90 270 ALA A O 1
ATOM 4046 N N . ASP A 1 271 ? 21.055 2.764 30.184 1.00 4.52 271 ASP A N 1
ATOM 4047 C CA 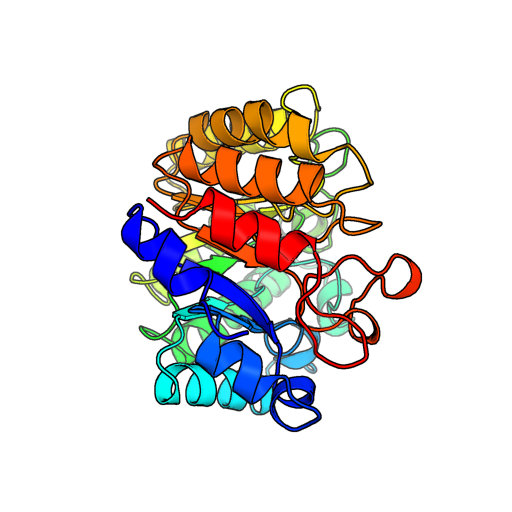. ASP A 1 271 ? 20.986 4.244 30.018 1.00 4.54 271 ASP A CA 1
ATOM 4048 C C . ASP A 1 271 ? 22.164 4.878 29.279 1.00 5.04 271 ASP A C 1
ATOM 4049 O O . ASP A 1 271 ? 21.890 5.693 28.396 1.00 5.25 271 ASP A O 1
ATOM 4058 N N . PRO A 1 272 ? 23.445 4.615 29.603 1.00 5.18 272 PRO A N 1
ATOM 4059 C CA . PRO A 1 272 ? 24.496 5.391 28.918 1.00 6.22 272 PRO A CA 1
ATOM 4060 C C . PRO A 1 272 ? 24.604 5.111 27.438 1.00 5.67 272 PRO A C 1
ATOM 4061 O O . PRO A 1 272 ? 25.265 5.893 26.753 1.00 7.19 272 PRO A O 1
ATOM 4071 N N . ASP A 1 273 ? 24.005 4.024 26.986 1.00 5.42 273 ASP A N 1
ATOM 4072 C CA . ASP A 1 273 ? 24.023 3.618 25.614 1.00 5.95 273 ASP A CA 1
ATOM 4073 C C . ASP A 1 273 ? 22.783 4.148 24.857 1.00 5.72 273 ASP A C 1
ATOM 4074 O O . ASP A 1 273 ? 22.683 3.863 23.641 1.00 7.08 273 ASP A O 1
ATOM 4083 N N . SER A 1 274 ? 21.885 4.833 25.511 1.00 6.00 274 SER A N 1
ATOM 4084 C CA . SER A 1 274 ? 20.735 5.434 24.818 1.00 5.61 274 SER A CA 1
ATOM 4085 C C . SER A 1 274 ? 21.179 6.523 23.919 1.00 6.22 274 SER A C 1
ATOM 4086 O O . SER A 1 274 ? 22.094 7.303 24.222 1.00 7.44 274 SER A O 1
ATOM 4094 N N . TRP A 1 275 ? 20.448 6.665 22.811 1.00 6.49 275 TRP A N 1
ATOM 4095 C CA . TRP A 1 275 ? 20.581 7.859 21.981 1.00 7.35 275 TRP A CA 1
ATOM 4096 C C . TRP A 1 275 ? 20.260 9.103 22.648 1.00 7.40 275 TRP A C 1
ATOM 4097 O O . TRP A 1 275 ? 20.554 10.209 22.165 1.00 9.71 275 TRP A O 1
ATOM 4120 N N . ARG A 1 276 ? 19.574 9.051 23.820 1.00 7.36 276 ARG A N 1
ATOM 4121 C CA . ARG A 1 276 ? 19.273 10.218 24.650 1.00 8.83 276 ARG A CA 1
ATOM 4122 C C . ARG A 1 276 ? 19.694 9.958 26.112 1.00 7.10 276 ARG A C 1
ATOM 4123 O O . ARG A 1 276 ? 18.961 10.104 27.093 1.00 7.50 276 ARG A O 1
ATOM 4140 N N . ALA A 1 277 ? 20.973 9.560 26.231 1.00 7.91 277 ALA A N 1
ATOM 4141 C CA . ALA A 1 277 ? 21.527 9.062 27.511 1.00 7.27 277 ALA A CA 1
ATOM 4142 C C . ALA A 1 277 ? 21.341 10.047 28.675 1.00 7.37 277 ALA A C 1
ATOM 4143 O O . ALA A 1 277 ? 21.187 9.618 29.813 1.00 7.45 277 ALA A O 1
ATOM 4150 N N . SER A 1 278 ? 21.469 11.325 28.423 1.00 8.50 278 SER A N 1
ATOM 4151 C CA . SER A 1 278 ? 21.393 12.272 29.511 1.00 9.27 278 SER A CA 1
ATOM 4152 C C . SER A 1 278 ? 20.048 12.268 30.238 1.00 8.68 278 SER A C 1
ATOM 4153 O O . SER A 1 278 ? 19.919 12.751 31.390 1.00 11.67 278 SER A O 1
ATOM 4161 N N . THR A 1 279 ? 19.003 11.739 29.608 1.00 7.24 279 THR A N 1
ATOM 4162 C CA . THR A 1 279 ? 17.675 11.622 30.173 1.00 7.01 279 THR A CA 1
ATOM 4163 C C . THR A 1 279 ? 17.424 10.309 30.858 1.00 6.33 279 THR A C 1
ATOM 4164 O O . THR A 1 279 ? 16.289 10.058 31.286 1.00 6.64 279 THR A O 1
ATOM 4175 N N . THR A 1 280 ? 18.448 9.440 30.958 1.00 5.81 280 THR A N 1
ATOM 4176 C CA . THR A 1 280 ? 18.419 8.125 31.585 1.00 5.46 280 THR A CA 1
ATOM 4177 C C . THR A 1 280 ? 17.038 7.451 31.347 1.00 4.81 280 THR A C 1
ATOM 4178 O O . THR A 1 280 ? 16.303 7.163 32.305 1.00 5.22 280 THR A O 1
ATOM 4189 N N . PRO A 1 281 ? 16.729 7.148 30.082 1.00 4.42 281 PRO A N 1
ATOM 4190 C CA . PRO A 1 281 ? 15.329 6.871 29.715 1.00 4.21 281 PRO A CA 1
ATOM 4191 C C . PRO A 1 281 ? 15.007 5.376 29.562 1.00 4.14 281 PRO A C 1
ATOM 4192 O O . PRO A 1 281 ? 13.885 5.087 29.108 1.00 4.19 281 PRO A O 1
ATOM 4203 N N . LEU A 1 282 ? 15.930 4.506 29.922 1.00 3.77 282 LEU A N 1
ATOM 4204 C CA . LEU A 1 282 ? 15.814 3.074 29.667 1.00 3.82 282 LEU A CA 1
ATOM 4205 C C . LEU A 1 282 ? 15.523 2.314 30.946 1.00 3.82 282 LEU A C 1
ATOM 4206 O O . LEU A 1 282 ? 15.324 2.865 32.031 1.00 4.55 282 LEU A O 1
ATOM 4222 N N . LEU A 1 283 ? 15.443 0.964 30.796 1.00 3.83 283 LEU A N 1
ATOM 4223 C CA . LEU A 1 283 ? 15.016 0.097 31.883 1.00 3.90 283 LEU A CA 1
ATOM 4224 C C . LEU A 1 283 ? 16.157 -0.524 32.692 1.00 3.91 283 LEU A C 1
ATOM 4225 O O . LEU A 1 283 ? 15.873 -1.113 33.742 1.00 4.46 283 LEU A O 1
ATOM 4241 N N . PHE A 1 284 ? 17.394 -0.383 32.223 1.00 3.77 284 PHE A N 1
ATOM 4242 C CA . PHE A 1 284 ? 18.581 -0.796 32.963 1.00 3.85 284 PHE A CA 1
ATOM 4243 C C . PHE A 1 284 ? 19.483 0.417 33.102 1.00 4.02 284 PHE A C 1
ATOM 4244 O O . PHE A 1 284 ? 19.584 1.246 32.201 1.00 4.38 284 PHE A O 1
ATOM 4261 N N . ASP A 1 285 ? 20.132 0.511 34.278 1.00 4.29 285 ASP A N 1
ATOM 4262 C CA . ASP A 1 285 ? 21.009 1.638 34.564 1.00 4.53 285 ASP A CA 1
ATOM 4263 C C . ASP A 1 285 ? 22.408 1.381 34.011 1.00 4.48 285 ASP A C 1
ATOM 4264 O O . ASP A 1 285 ? 22.708 0.377 33.362 1.00 4.94 285 ASP A O 1
ATOM 4273 N N . GLY A 1 286 ? 23.296 2.348 34.296 1.00 5.28 286 GLY A N 1
ATOM 4274 C CA . GLY A 1 286 ? 24.661 2.248 33.776 1.00 6.18 286 GLY A CA 1
ATOM 4275 C C . GLY A 1 286 ? 25.458 1.119 34.388 1.00 5.67 286 GLY A C 1
ATOM 4276 O O . GLY A 1 286 ? 26.499 0.736 33.812 1.00 6.92 286 GLY A O 1
ATOM 4280 N N . ASN A 1 287 ? 25.022 0.577 35.519 1.00 4.82 287 ASN A N 1
ATOM 4281 C CA . ASN A 1 287 ? 25.639 -0.612 36.102 1.00 4.85 287 ASN A CA 1
ATOM 4282 C C . ASN A 1 287 ? 24.952 -1.890 35.678 1.00 4.78 287 ASN A C 1
ATOM 4283 O O . ASN A 1 287 ? 25.193 -2.947 36.245 1.00 5.52 287 ASN A O 1
ATOM 4294 N N . PHE A 1 288 ? 24.084 -1.804 34.638 1.00 4.38 288 PHE A N 1
ATOM 4295 C CA . PHE A 1 288 ? 23.409 -2.960 34.087 1.00 4.59 288 PHE A CA 1
ATOM 4296 C C . PHE A 1 288 ? 22.460 -3.606 35.099 1.00 4.63 288 PHE A C 1
ATOM 4297 O O . PHE A 1 288 ? 22.133 -4.796 34.941 1.00 6.62 288 PHE A O 1
ATOM 4314 N N . ASN A 1 289 ? 21.942 -2.827 36.075 1.00 4.33 289 ASN A N 1
ATOM 4315 C CA . ASN A 1 289 ? 20.950 -3.363 36.977 1.00 4.51 289 ASN A CA 1
ATOM 4316 C C . ASN A 1 289 ? 19.553 -2.902 36.541 1.00 4.25 289 ASN A C 1
ATOM 4317 O O . ASN A 1 289 ? 19.412 -1.798 35.969 1.00 4.67 289 ASN A O 1
ATOM 4328 N N . PRO A 1 290 ? 18.520 -3.701 36.797 1.00 4.48 290 PRO A N 1
ATOM 4329 C CA . PRO A 1 290 ? 17.169 -3.283 36.397 1.00 4.48 290 PRO A CA 1
ATOM 4330 C C . PRO A 1 290 ? 16.764 -2.106 37.227 1.00 4.49 290 PRO A C 1
ATOM 4331 O O . PRO A 1 290 ? 17.029 -2.040 38.438 1.00 5.70 290 PRO A O 1
ATOM 4342 N N . LYS A 1 291 ? 16.084 -1.143 36.593 1.00 4.38 291 LYS A N 1
ATOM 4343 C CA . LYS A 1 291 ? 15.613 0.068 37.242 1.00 4.92 291 LYS A CA 1
ATOM 4344 C C . LYS A 1 291 ? 14.250 -0.165 37.821 1.00 4.82 291 LYS A C 1
ATOM 4345 O O . LYS A 1 291 ? 13.545 -1.135 37.492 1.00 4.42 291 LYS A O 1
ATOM 4364 N N . PRO A 1 292 ? 13.792 0.807 38.654 1.00 5.24 292 PRO A N 1
ATOM 4365 C CA . PRO A 1 292 ? 12.436 0.682 39.237 1.00 5.47 292 PRO A CA 1
ATOM 4366 C C . PRO A 1 292 ? 11.380 0.428 38.173 1.00 4.69 292 PRO A C 1
ATOM 4367 O O . PRO A 1 292 ? 10.459 -0.375 38.410 1.00 5.23 292 PRO A O 1
ATOM 4378 N N . ALA A 1 293 ? 11.479 1.094 37.009 1.00 4.71 293 ALA A N 1
ATOM 4379 C CA . ALA A 1 293 ? 10.450 0.898 36.001 1.00 4.36 293 ALA A CA 1
ATOM 4380 C C . ALA A 1 293 ? 10.447 -0.530 35.448 1.00 3.92 293 ALA A C 1
ATOM 4381 O O . ALA A 1 293 ? 9.380 -1.053 35.070 1.00 4.30 293 ALA A O 1
ATOM 4388 N N . TYR A 1 294 ? 11.618 -1.199 35.359 1.00 4.01 294 TYR A N 1
ATOM 4389 C CA . TYR A 1 294 ? 11.618 -2.583 34.953 1.00 3.72 294 TYR A CA 1
ATOM 4390 C C . TYR A 1 294 ? 10.800 -3.417 35.919 1.00 3.99 294 TYR A C 1
ATOM 4391 O O . TYR A 1 294 ? 9.944 -4.235 35.548 1.00 4.34 294 TYR A O 1
ATOM 4409 N N . ASN A 1 295 ? 11.075 -3.216 37.225 1.00 4.39 295 ASN A N 1
ATOM 4410 C CA . ASN A 1 295 ? 10.375 -3.978 38.244 1.00 5.58 295 ASN A CA 1
ATOM 4411 C C . ASN A 1 295 ? 8.876 -3.656 38.245 1.00 4.71 295 ASN A C 1
ATOM 4412 O O . ASN A 1 295 ? 8.043 -4.555 38.492 1.00 5.49 295 ASN A O 1
ATOM 4423 N N . ALA A 1 296 ? 8.504 -2.411 37.946 1.00 4.63 296 ALA A N 1
ATOM 4424 C CA . ALA A 1 296 ? 7.110 -2.025 37.902 1.00 4.55 296 ALA A CA 1
ATOM 4425 C C . ALA A 1 296 ? 6.390 -2.720 36.728 1.00 4.45 296 ALA A C 1
ATOM 4426 O O . ALA A 1 296 ? 5.210 -3.101 36.845 1.00 4.72 296 ALA A O 1
ATOM 4433 N N . ILE A 1 297 ? 7.074 -2.845 35.581 1.00 4.20 297 ILE A N 1
ATOM 4434 C CA . ILE A 1 297 ? 6.499 -3.564 34.449 1.00 4.10 297 ILE A CA 1
ATOM 4435 C C . ILE A 1 297 ? 6.327 -5.022 34.799 1.00 4.25 297 ILE A C 1
ATOM 4436 O O . ILE A 1 297 ? 5.269 -5.623 34.529 1.00 4.48 297 ILE A O 1
ATOM 4452 N N . VAL A 1 298 ? 7.356 -5.670 35.374 1.00 4.15 298 VAL A N 1
ATOM 4453 C CA . VAL A 1 298 ? 7.246 -7.049 35.801 1.00 4.27 298 VAL A CA 1
ATOM 4454 C C . VAL A 1 298 ? 6.006 -7.211 36.662 1.00 4.14 298 VAL A C 1
ATOM 4455 O O . VAL A 1 298 ? 5.191 -8.123 36.433 1.00 4.59 298 VAL A O 1
ATOM 4468 N N . GLN A 1 299 ? 5.861 -6.364 37.683 1.00 4.22 299 GLN A N 1
ATOM 4469 C CA . GLN A 1 299 ? 4.747 -6.547 38.624 1.00 4.13 299 GLN A CA 1
ATOM 4470 C C . GLN A 1 299 ? 3.406 -6.308 37.934 1.00 4.28 299 GLN A C 1
ATOM 4471 O O . GLN A 1 299 ? 2.447 -7.026 38.204 1.00 4.98 299 GLN A O 1
ATOM 4485 N N . ASN A 1 300 ? 3.338 -5.302 37.070 1.00 4.53 300 ASN A N 1
ATOM 4486 C CA . ASN A 1 300 ? 2.092 -5.052 36.339 1.00 4.61 300 ASN A CA 1
ATOM 4487 C C . ASN A 1 300 ? 1.676 -6.276 35.513 1.00 5.07 300 ASN A C 1
ATOM 4488 O O . ASN A 1 300 ? 0.497 -6.588 35.376 1.00 6.04 300 ASN A O 1
ATOM 4499 N N . LEU A 1 301 ? 2.685 -6.948 34.912 1.00 4.89 301 LEU A N 1
ATOM 4500 C CA . LEU A 1 301 ? 2.391 -8.063 34.056 1.00 5.29 301 LEU A CA 1
ATOM 4501 C C . LEU A 1 301 ? 2.101 -9.336 34.802 1.00 5.38 301 LEU A C 1
ATOM 4502 O O . LEU A 1 301 ? 1.468 -10.243 34.207 1.00 6.55 301 LEU A O 1
ATOM 4518 N N . GLN A 1 302 ? 2.524 -9.482 36.043 1.00 6.15 302 GLN A N 1
ATOM 4519 C CA . GLN A 1 302 ? 2.208 -10.677 36.833 1.00 6.52 302 GLN A CA 1
ATOM 4520 C C . GLN A 1 302 ? 0.727 -10.858 36.912 1.00 7.67 302 GLN A C 1
ATOM 4521 O O . GLN A 1 302 ? -0.076 -9.915 36.918 1.00 8.21 302 GLN A O 1
ATOM 4535 N N . GLN A 1 303 ? 0.339 -12.181 36.981 1.00 8.79 303 GLN A N 1
ATOM 4536 C CA . GLN A 1 303 ? -1.032 -12.561 37.089 1.00 10.20 303 GLN A CA 1
ATOM 4537 C C . GLN A 1 303 ? -1.308 -13.139 38.452 1.00 15.89 303 GLN A C 1
ATOM 4538 O O . GLN A 1 303 ? -2.492 -13.519 38.679 1.00 19.26 303 GLN A O 1
#

Nearest PDB structures (foldseek):
  2bnj-assembly1_A  TM=1.002E+00  e=3.210E-60  Thermoascus aurantiacus
  1gom-assembly1_A  TM=1.002E+00  e=9.512E-60  Thermoascus aurantiacus
  1i1x-assembly1_A  TM=1.002E+00  e=4.453E-59  Thermoascus aurantiacus
  1k6a-assembly1_A  TM=1.002E+00  e=1.112E-58  Thermoascus aurantiacus
  5rg9-assembly2_B  TM=9.976E-01  e=1.908E-56  Thermoascus aurantiacus

Sequence (302 aa):
AAQSVDQLIKARGKVYFGVATDQNRLTTGKNAAIIQANFGQVTPENSMKWDATEPSQGNFNFAGADYLVNWAQQNGKLIRGHTLVWHSQLPSWVSSITDKNTLTNVMKNHITTLMTRYKGKIRAWDVVNEAFNEDGSLRQTVFLNVIGEDYIPIAFQTARAADPNAKLYINDYNLDSASSYYPPKTQAIVNRVKKWRAAGVPIDGIGSQTHLSAGQGASVLQALPLLASAGTPEVAITELDVAGASSTDYVNVVNACLNVSSCVGITVWGVADPDSWRASTTPLLFDGNFNPKPAYNAIVQNLQQ

Foldseek 3Di:
DQEALQVLVVVLVFQWAAAEDWPVQCVDDCFVVCRLRHTAAYEHLPCQDCCNACVDQPPGDCPTVVVVLVSNVVSRHAYEYDAQAEQPSHHPVQQVDQAQVVNLVSSLCSLLVVCLVCAPRHAAYQQAEAQADQQLHGDCGSCCNRNNPCSQLSSQVSNCVSHVNYQYEHEYEPLLAVVRNNLVNVLVVLLVCVVVPRRHQEYEYQAAEEPPSQQRNLVSVVSSCVSPHQAYEHEAHWYQQQDLVNLLSNVVSLSVRNRYNYHYYHDQELVPDPPNVSRTHQAYPNRHGDPNVVSSSVSSDD

CATH classification: 3.20.20.80

InterPro domains:
  IPR001000 Glycoside hydrolase family 10 domain [PF00331] (32-325)
  IPR001000 Glycoside hydrolase family 10 domain [PR00134] (106-118)
  IPR001000 Glycoside hydrolase family 10 domain [PR00134] (149-160)
  IPR001000 Glycoside hydrolase family 10 domain [PR00134] (193-204)
  IPR001000 Glycoside hydrolase family 10 domain [PR00134] (223-235)
  IPR001000 Glycoside hydrolase family 10 domain [PS51760] (29-326)
  IPR001000 Glycoside hydrolase family 10 domain [SM00633] (75-327)
  IPR017853 Glycoside hydrolase superfamily [SSF51445] (36-328)
  IPR031158 Glycosyl hydrolases family 10, active site [PS00591] (256-266)
  IPR044846 Glycoside hydrolase family 10 [PTHR31490] (37-320)

B-factor: mean 8.03, std 5.54, range [1.72, 38.96]